Protein AF-A0A1B6M9R6-F1 (afdb_monomer_lite)

Secondary structure (DSSP, 8-state):
-HHHHHHHHTT-SSHHHHHGGGHHHHHHHHHHHHS-STT--GGGGT-S-HHHHHHHHHHHHHHHHHHTT-HHHHHHHHHHHTS-HHHHHHHTHHHHHHHHGGGGGSTTTHHHHHHHHHHHHHHH-HHHHHHHHHHTHHHHHHHHHHTB--HHHHHHHHTS-PPPPPPPPTT-B-HHHHHHHHHHHHHTSTTTTS-HHHHHHHH-HHHHHHHHHHHHHHHHHS----

Structure (mmCIF, N/CA/C/O backbone):
data_AF-A0A1B6M9R6-F1
#
_entry.id   AF-A0A1B6M9R6-F1
#
loop_
_atom_site.group_PDB
_atom_site.id
_atom_site.type_symbol
_atom_site.label_atom_id
_atom_site.label_alt_id
_atom_site.label_comp_id
_atom_site.label_asym_id
_atom_site.label_entity_id
_atom_site.label_seq_id
_atom_site.pdbx_PDB_ins_code
_atom_site.Cartn_x
_atom_site.Cartn_y
_atom_site.Cartn_z
_atom_site.occupancy
_atom_site.B_iso_or_equiv
_atom_site.auth_seq_id
_atom_site.auth_comp_id
_atom_site.auth_asym_id
_atom_site.auth_atom_id
_atom_site.pdbx_PDB_model_num
ATOM 1 N N . LYS A 1 1 ? -22.177 -5.870 17.728 1.00 75.69 1 LYS A N 1
ATOM 2 C CA . LYS A 1 1 ? -23.301 -6.806 17.996 1.00 75.69 1 LYS A CA 1
ATOM 3 C C . LYS A 1 1 ? -23.893 -7.337 16.695 1.00 75.69 1 LYS A C 1
ATOM 5 O O . LYS A 1 1 ? -23.698 -8.512 16.457 1.00 75.69 1 LYS A O 1
ATOM 10 N N . VAL A 1 2 ? -24.487 -6.505 15.826 1.00 86.88 2 VAL A N 1
ATOM 11 C CA . VAL A 1 2 ? -25.044 -6.964 14.530 1.00 86.88 2 VAL A CA 1
ATOM 12 C C . VAL A 1 2 ? -23.993 -7.641 13.644 1.00 86.88 2 VAL A C 1
ATOM 14 O O . VAL A 1 2 ? -24.180 -8.792 13.281 1.00 86.88 2 VAL A O 1
ATOM 17 N N . LEU A 1 3 ? -22.852 -6.988 13.384 1.00 85.00 3 LEU A N 1
ATOM 18 C CA . LEU A 1 3 ? -21.779 -7.572 12.562 1.00 85.00 3 LEU A CA 1
ATOM 19 C C . LEU A 1 3 ? -21.277 -8.918 13.102 1.00 85.00 3 LEU A C 1
ATOM 21 O O . LEU A 1 3 ? -21.023 -9.838 12.342 1.00 85.00 3 LEU A O 1
ATOM 25 N N . THR A 1 4 ? -21.179 -9.051 14.425 1.00 85.88 4 THR A N 1
ATOM 26 C CA . THR A 1 4 ? -20.796 -10.307 15.082 1.00 85.88 4 THR A CA 1
ATOM 27 C C . THR A 1 4 ? -21.846 -11.397 14.884 1.00 85.88 4 THR A C 1
ATOM 29 O O . THR A 1 4 ? -21.492 -12.556 14.722 1.00 85.88 4 THR A O 1
ATOM 32 N N . THR A 1 5 ? -23.133 -11.046 14.918 1.00 87.56 5 THR A N 1
ATOM 33 C CA . THR A 1 5 ? -24.225 -11.990 14.659 1.00 87.56 5 THR A CA 1
ATOM 34 C C . THR A 1 5 ? -24.212 -12.460 13.209 1.00 87.56 5 THR A C 1
ATOM 36 O O . THR A 1 5 ? -24.329 -13.657 12.986 1.00 87.56 5 THR A O 1
ATOM 39 N N . VAL A 1 6 ? -24.010 -11.543 12.257 1.00 87.81 6 VAL A N 1
ATOM 40 C CA . VAL A 1 6 ? -23.897 -11.875 10.827 1.00 87.81 6 VAL A CA 1
ATOM 41 C C . VAL A 1 6 ? -22.668 -12.752 10.575 1.00 87.81 6 VAL A C 1
ATOM 43 O O . VAL A 1 6 ? -22.792 -13.818 9.997 1.00 87.81 6 VAL A O 1
ATOM 46 N N . ALA A 1 7 ? -21.493 -12.389 11.099 1.00 87.12 7 ALA A N 1
ATOM 47 C CA . ALA A 1 7 ? -20.297 -13.224 10.960 1.00 87.12 7 ALA A CA 1
ATOM 48 C C . ALA A 1 7 ? -20.534 -14.658 11.474 1.00 87.12 7 ALA A C 1
ATOM 50 O O . ALA A 1 7 ? -20.171 -15.625 10.812 1.00 87.12 7 ALA A O 1
ATOM 51 N N . LYS A 1 8 ? -21.220 -14.801 12.616 1.00 88.44 8 LYS A N 1
ATOM 52 C CA . LYS A 1 8 ? -21.571 -16.111 13.176 1.00 88.44 8 LYS A CA 1
ATOM 53 C C . LYS A 1 8 ? -22.594 -16.885 12.343 1.00 88.44 8 LYS A C 1
ATOM 55 O O . LYS A 1 8 ? -22.505 -18.108 12.331 1.00 88.44 8 LYS A O 1
ATOM 60 N N . SER A 1 9 ? -23.554 -16.225 11.685 1.00 89.94 9 SER A N 1
ATOM 61 C CA . SER A 1 9 ? -24.495 -16.919 10.789 1.00 89.94 9 SER A CA 1
ATOM 62 C C . SER A 1 9 ? -23.800 -17.466 9.546 1.00 89.94 9 SER A C 1
ATOM 64 O O . SER A 1 9 ? -24.180 -18.530 9.077 1.00 89.94 9 SER A O 1
ATOM 66 N N . GLU A 1 10 ? -22.731 -16.805 9.097 1.00 84.50 10 GLU A N 1
ATOM 67 C CA . GLU A 1 10 ? -21.854 -17.255 8.006 1.00 84.50 10 GLU A CA 1
ATOM 68 C C . GLU A 1 10 ? -20.776 -18.264 8.466 1.00 84.50 10 GLU A C 1
ATOM 70 O O . GLU A 1 10 ? -19.816 -18.538 7.749 1.00 84.50 10 GLU A O 1
ATOM 75 N N . GLY A 1 11 ? -20.863 -18.785 9.697 1.00 86.69 11 GLY A N 1
ATOM 76 C CA . GLY A 1 11 ? -19.889 -19.743 10.237 1.00 86.69 11 GLY A CA 1
ATOM 77 C C . GLY A 1 11 ? -18.506 -19.152 10.546 1.00 86.69 11 GLY A C 1
ATOM 78 O O . GLY A 1 11 ? -17.548 -19.893 10.769 1.00 86.69 11 GLY A O 1
ATOM 79 N N . VAL A 1 12 ? -18.372 -17.823 10.581 1.00 85.38 12 VAL A N 1
ATOM 80 C CA . VAL A 1 12 ? -17.119 -17.132 10.897 1.00 85.38 12 VAL A CA 1
ATOM 81 C C . VAL A 1 12 ? -17.071 -16.774 12.384 1.00 85.38 12 VAL A C 1
ATOM 83 O O . VAL A 1 12 ? -17.805 -15.912 12.870 1.00 85.38 12 VAL A O 1
ATOM 86 N N . GLU A 1 13 ? -16.166 -17.417 13.126 1.00 83.50 13 GLU A N 1
ATOM 87 C CA . GLU A 1 13 ? -16.023 -17.192 14.572 1.00 83.50 13 GLU A CA 1
ATOM 88 C C . GLU A 1 13 ? -15.437 -15.814 14.903 1.00 83.50 13 GLU A C 1
ATOM 90 O O . GLU A 1 13 ? -15.916 -15.120 15.808 1.00 83.50 13 GLU A O 1
ATOM 95 N N . GLN A 1 14 ? -14.397 -15.408 14.169 1.00 84.19 14 GLN A N 1
ATOM 96 C CA . GLN A 1 14 ? -13.704 -14.144 14.385 1.00 84.19 14 GLN A CA 1
ATOM 97 C C . GLN A 1 14 ? -14.239 -13.073 13.439 1.00 84.19 14 GLN A C 1
ATOM 99 O O . GLN A 1 14 ? -14.052 -13.151 12.229 1.00 84.19 14 GLN A O 1
ATOM 104 N N . LEU A 1 15 ? -14.838 -12.013 13.992 1.00 86.88 15 LEU A N 1
ATOM 105 C CA . LEU A 1 15 ? -15.400 -10.913 13.198 1.00 86.88 15 LEU A CA 1
ATOM 106 C C . LEU A 1 15 ? -14.395 -10.322 12.193 1.00 86.88 15 LEU A C 1
ATOM 108 O O . LEU A 1 15 ? -14.784 -9.905 11.106 1.00 86.88 15 LEU A O 1
ATOM 112 N N . ILE A 1 16 ? -13.106 -10.295 12.534 1.00 85.38 16 ILE A N 1
ATOM 113 C CA . ILE A 1 16 ? -12.088 -9.769 11.629 1.00 85.38 16 ILE A CA 1
ATOM 114 C C . ILE A 1 16 ? -11.946 -10.601 10.352 1.00 85.38 16 ILE A C 1
ATOM 116 O O . ILE A 1 16 ? -11.798 -10.012 9.291 1.00 85.38 16 ILE A O 1
ATOM 120 N N . GLU A 1 17 ? -12.069 -11.930 10.412 1.00 85.69 17 GLU A N 1
ATOM 121 C CA . GLU A 1 17 ? -12.014 -12.783 9.215 1.00 85.69 17 GLU A CA 1
ATOM 122 C C . GLU A 1 17 ? -13.169 -12.481 8.257 1.00 85.69 17 GLU A C 1
ATOM 124 O O . GLU A 1 17 ? -12.994 -12.532 7.043 1.00 85.69 17 GLU A O 1
ATOM 129 N N . PHE A 1 18 ? -14.330 -12.116 8.805 1.00 85.81 18 PHE A N 1
ATOM 130 C CA . PHE A 1 18 ? -15.500 -11.722 8.026 1.00 85.81 18 PHE A CA 1
ATOM 131 C C . PHE A 1 18 ? -15.304 -10.354 7.353 1.00 85.81 18 PHE A C 1
ATOM 133 O O . PHE A 1 18 ? -15.681 -10.158 6.202 1.00 85.81 18 PHE A O 1
ATOM 140 N N . VAL A 1 19 ? -14.687 -9.397 8.054 1.00 88.00 19 VAL A N 1
ATOM 141 C CA . VAL A 1 19 ? -14.522 -8.018 7.558 1.00 88.00 19 VAL A CA 1
ATOM 142 C C . VAL A 1 19 ? -13.281 -7.845 6.678 1.00 88.00 19 VAL A C 1
ATOM 144 O O . VAL A 1 19 ? -13.264 -6.978 5.806 1.00 88.00 19 VAL A O 1
ATOM 147 N N . GLN A 1 20 ? -12.239 -8.651 6.881 1.00 87.62 20 GLN A N 1
ATOM 148 C CA . GLN A 1 20 ? -10.930 -8.486 6.250 1.00 87.62 20 GLN A CA 1
ATOM 149 C C . GLN A 1 20 ? -10.974 -8.356 4.715 1.00 87.62 20 GLN A C 1
ATOM 151 O O . GLN A 1 20 ? -10.295 -7.458 4.209 1.00 87.62 20 GLN A O 1
ATOM 156 N N . PRO A 1 21 ? -11.768 -9.144 3.959 1.00 84.06 21 PRO A N 1
ATOM 157 C CA . PRO A 1 21 ? -11.859 -8.984 2.505 1.00 84.06 21 PRO A CA 1
ATOM 158 C C . PRO A 1 21 ? -12.420 -7.620 2.076 1.00 84.06 21 PRO A C 1
ATOM 160 O O . PRO A 1 21 ? -11.990 -7.056 1.074 1.00 84.06 21 PRO A O 1
ATOM 163 N N . ALA A 1 22 ? -13.349 -7.066 2.860 1.00 87.44 22 ALA A N 1
ATOM 164 C CA . ALA A 1 22 ? -14.010 -5.788 2.600 1.00 87.44 22 ALA A CA 1
ATOM 165 C C . ALA A 1 22 ? -13.303 -4.588 3.256 1.00 87.44 22 ALA A C 1
ATOM 167 O O . ALA A 1 22 ? -13.679 -3.439 3.015 1.00 87.44 22 ALA A O 1
ATOM 168 N N . LEU A 1 23 ? -12.277 -4.819 4.082 1.00 91.31 23 LEU A N 1
ATOM 169 C CA . LEU A 1 23 ? -11.608 -3.769 4.849 1.00 91.31 23 LEU A CA 1
ATOM 170 C C . LEU A 1 23 ? -11.061 -2.615 3.982 1.00 91.31 23 LEU A C 1
ATOM 172 O O . LEU A 1 23 ? -11.286 -1.467 4.370 1.00 91.31 23 LEU A O 1
ATOM 176 N N . PRO A 1 24 ? -10.420 -2.846 2.813 1.00 90.31 24 PRO A N 1
ATOM 177 C CA . PRO A 1 24 ? -9.979 -1.750 1.946 1.00 90.31 24 PRO A CA 1
ATOM 178 C C . PRO A 1 24 ? -11.126 -0.820 1.529 1.00 90.31 24 PRO A C 1
ATOM 180 O O . PRO A 1 24 ? -10.995 0.401 1.599 1.00 90.31 24 PRO A O 1
ATOM 183 N N . MET A 1 25 ? -12.275 -1.395 1.160 1.00 90.75 25 MET A N 1
ATOM 184 C CA . MET A 1 25 ? -13.478 -0.650 0.781 1.00 90.75 25 MET A CA 1
ATOM 185 C C . MET A 1 25 ? -14.045 0.132 1.966 1.00 90.75 25 MET A C 1
ATOM 187 O O . MET A 1 25 ? -14.382 1.308 1.838 1.00 90.75 25 MET A O 1
ATOM 191 N N . ILE A 1 26 ? -14.128 -0.505 3.134 1.00 92.75 26 ILE A N 1
ATOM 192 C CA . ILE A 1 26 ? -14.643 0.124 4.353 1.00 92.75 26 ILE A CA 1
ATOM 193 C C . ILE A 1 26 ? -13.777 1.324 4.746 1.00 92.75 26 ILE A C 1
ATOM 195 O O . ILE A 1 26 ? -14.320 2.384 5.051 1.00 92.75 26 ILE A O 1
ATOM 199 N N . LEU A 1 27 ? -12.449 1.185 4.704 1.00 94.25 27 LEU A N 1
ATOM 200 C CA . LEU A 1 27 ? -11.520 2.276 5.004 1.00 94.25 27 LEU A CA 1
ATOM 201 C C . LEU A 1 27 ? -11.645 3.414 3.990 1.00 94.25 27 LEU A C 1
ATOM 203 O O . LEU A 1 27 ? -11.712 4.578 4.382 1.00 94.25 27 LEU A O 1
ATOM 207 N N . TRP A 1 28 ? -11.736 3.083 2.701 1.00 93.25 28 TRP A N 1
ATOM 208 C CA . TRP A 1 28 ? -11.927 4.074 1.645 1.00 93.25 28 TRP A CA 1
ATOM 209 C C . TRP A 1 28 ? -13.200 4.902 1.859 1.00 93.25 28 TRP A C 1
ATOM 211 O O . TRP A 1 28 ? -13.154 6.135 1.849 1.00 93.25 28 TRP A O 1
ATOM 221 N N . ASN A 1 29 ? -14.321 4.224 2.111 1.00 92.56 29 ASN A N 1
ATOM 222 C CA . ASN A 1 29 ? -15.627 4.851 2.310 1.00 92.56 29 ASN A CA 1
ATOM 223 C C . ASN A 1 29 ? -15.716 5.599 3.647 1.00 92.56 29 ASN A C 1
ATOM 225 O O . ASN A 1 29 ? -16.395 6.621 3.744 1.00 92.56 29 ASN A O 1
ATOM 229 N N . TRP A 1 30 ? -15.036 5.113 4.689 1.00 94.06 30 TRP A N 1
ATOM 230 C CA . TRP A 1 30 ? -14.939 5.824 5.962 1.00 94.06 30 TRP A CA 1
ATOM 231 C C . TRP A 1 30 ? -14.187 7.142 5.804 1.00 94.06 30 TRP A C 1
ATOM 233 O O . TRP A 1 30 ? -14.662 8.179 6.276 1.00 94.06 30 TRP A O 1
ATOM 243 N N . HIS A 1 31 ? -13.039 7.113 5.119 1.00 93.69 31 HIS A N 1
ATOM 244 C CA . HIS A 1 31 ? -12.264 8.319 4.836 1.00 93.69 31 HIS A CA 1
ATOM 245 C C . HIS A 1 31 ? -13.084 9.319 4.020 1.00 93.69 31 HIS A C 1
ATOM 247 O O . HIS A 1 31 ? -13.133 10.487 4.378 1.00 93.69 31 HIS A O 1
ATOM 253 N N . GLU A 1 32 ? -13.830 8.856 3.015 1.00 91.06 32 GLU A N 1
ATOM 254 C CA . GLU A 1 32 ? -14.702 9.721 2.210 1.00 91.06 32 GLU A CA 1
ATOM 255 C C . GLU A 1 32 ? -15.756 10.466 3.035 1.00 91.06 32 GLU A C 1
ATOM 257 O O . GLU A 1 32 ? -16.089 11.611 2.740 1.00 91.06 32 GLU A O 1
ATOM 262 N N . LYS A 1 33 ? -16.277 9.821 4.082 1.00 91.81 33 LYS A N 1
ATOM 263 C CA . LYS A 1 33 ? -17.332 10.390 4.928 1.00 91.81 33 LYS A CA 1
ATOM 264 C C . LYS A 1 33 ? -16.810 11.255 6.067 1.00 91.81 33 LYS A C 1
ATOM 266 O O . LYS A 1 33 ? -17.523 12.147 6.515 1.00 91.81 33 LYS A O 1
ATOM 271 N N . THR A 1 34 ? -15.623 10.958 6.586 1.00 91.62 34 THR A N 1
ATOM 272 C CA . THR A 1 34 ? -15.117 11.558 7.835 1.00 91.62 34 THR A CA 1
ATOM 273 C C . THR A 1 34 ? -13.841 12.375 7.657 1.00 91.62 34 THR A C 1
ATOM 275 O O . THR A 1 34 ? -13.421 13.050 8.594 1.00 91.62 34 THR A O 1
ATOM 278 N N . SER A 1 35 ? -13.223 12.319 6.475 1.00 87.31 35 SER A N 1
ATOM 279 C CA . SER A 1 35 ? -11.957 12.974 6.125 1.00 87.31 35 SER A CA 1
ATOM 280 C C . SER A 1 35 ? -10.779 12.630 7.043 1.00 87.31 35 SER A C 1
ATOM 282 O O . SER A 1 35 ? -9.792 13.358 7.063 1.00 87.31 35 SER A O 1
ATOM 284 N N . SER A 1 36 ? -10.863 11.547 7.822 1.00 89.44 36 SER A N 1
ATOM 285 C CA . SER A 1 36 ? -9.766 11.089 8.673 1.00 89.44 36 SER A CA 1
ATOM 286 C C . SER A 1 36 ? -9.874 9.596 8.948 1.00 89.44 36 SER A C 1
ATOM 288 O O . SER A 1 36 ? -10.892 9.106 9.438 1.00 89.44 36 SER A O 1
ATOM 290 N N . LEU A 1 37 ? -8.795 8.861 8.675 1.00 91.88 37 LEU A N 1
ATOM 291 C CA . LEU A 1 37 ? -8.700 7.464 9.098 1.00 91.88 37 LEU A CA 1
ATOM 292 C C . LEU A 1 37 ? -8.277 7.315 10.555 1.00 91.88 37 LEU A C 1
ATOM 294 O O . LEU A 1 37 ? -8.564 6.272 11.118 1.00 91.88 37 LEU A O 1
ATOM 298 N N . ALA A 1 38 ? -7.664 8.322 11.186 1.00 90.56 38 ALA A N 1
ATOM 299 C CA . ALA A 1 38 ? -7.193 8.215 12.569 1.00 90.56 38 ALA A CA 1
ATOM 300 C C . ALA A 1 38 ? -8.337 7.982 13.577 1.00 90.56 38 ALA A C 1
ATOM 302 O O . ALA A 1 38 ? -8.135 7.343 14.610 1.00 90.56 38 ALA A O 1
ATOM 303 N N . SER A 1 39 ? -9.549 8.445 13.252 1.00 89.44 39 SER A N 1
ATOM 304 C CA . SER A 1 39 ? -10.774 8.261 14.041 1.00 89.44 39 SER A CA 1
ATOM 305 C C . SER A 1 39 ? -11.535 6.964 13.727 1.00 89.44 39 SER A C 1
ATOM 307 O O . SER A 1 39 ? -12.657 6.783 14.207 1.00 89.44 39 SER A O 1
ATOM 309 N N . PHE A 1 40 ? -10.966 6.067 12.912 1.00 94.44 40 PHE A N 1
ATOM 310 C CA . PHE A 1 40 ? -11.632 4.835 12.499 1.00 94.44 40 PHE A CA 1
ATOM 311 C C . PHE A 1 40 ? -12.042 3.983 13.717 1.00 94.44 40 PHE A C 1
ATOM 313 O O . PHE A 1 40 ? -11.228 3.779 14.621 1.00 94.44 40 PHE A O 1
ATOM 320 N N . PRO A 1 41 ? -13.278 3.447 13.770 1.00 93.06 41 PRO A N 1
ATOM 321 C CA . PRO A 1 41 ? -13.807 2.762 14.946 1.00 93.06 41 PRO A CA 1
ATOM 322 C C . PRO A 1 41 ? -13.305 1.310 15.031 1.00 93.06 41 PRO A C 1
ATOM 324 O O . PRO A 1 41 ? -14.083 0.356 14.989 1.00 93.06 41 PRO A O 1
ATOM 327 N N . TRP A 1 42 ? -11.993 1.133 15.183 1.00 93.06 42 TRP A N 1
ATOM 328 C CA . TRP A 1 42 ? -11.301 -0.161 15.256 1.00 93.06 42 TRP A CA 1
ATOM 329 C C . TRP A 1 42 ? -11.866 -1.108 16.325 1.00 93.06 42 TRP A C 1
ATOM 331 O O . TRP A 1 42 ? -11.866 -2.325 16.132 1.00 93.06 42 TRP A O 1
ATOM 341 N N . GLY A 1 43 ? -12.418 -0.573 17.420 1.00 90.50 43 GLY A N 1
ATOM 342 C CA . GLY A 1 43 ? -13.053 -1.368 18.475 1.00 90.50 43 GLY A CA 1
ATOM 343 C C . GLY A 1 43 ? -14.279 -2.150 17.985 1.00 90.50 43 GLY A C 1
ATOM 344 O O . GLY A 1 43 ? -14.574 -3.224 18.506 1.00 90.50 43 GLY A O 1
ATOM 345 N N . LEU A 1 44 ? -14.957 -1.681 16.927 1.00 88.25 44 LEU A N 1
ATOM 346 C CA . LEU A 1 44 ? -16.064 -2.417 16.300 1.00 88.25 44 LEU A CA 1
ATOM 347 C C . LEU A 1 44 ? -15.599 -3.699 15.604 1.00 88.25 44 LEU A C 1
ATOM 349 O O . LEU A 1 44 ? -16.408 -4.608 15.433 1.00 88.25 44 LEU A O 1
ATOM 353 N N . LEU A 1 45 ? -14.318 -3.778 15.235 1.00 89.06 45 LEU A N 1
ATOM 354 C CA . LEU A 1 45 ? -13.696 -4.950 14.620 1.00 89.06 45 LEU A CA 1
ATOM 355 C C . LEU A 1 45 ? -13.063 -5.898 15.652 1.00 89.06 45 LEU A C 1
ATOM 357 O O . LEU A 1 45 ? -12.476 -6.906 15.273 1.00 89.06 45 LEU A O 1
ATOM 361 N N . GLY A 1 46 ? -13.196 -5.595 16.949 1.00 87.31 46 GLY A N 1
ATOM 362 C CA . GLY A 1 46 ? -12.684 -6.430 18.037 1.00 87.31 46 GLY A CA 1
ATOM 363 C C . GLY A 1 46 ? -11.231 -6.160 18.433 1.00 87.31 46 GLY A C 1
ATOM 364 O O . GLY A 1 46 ? -10.664 -6.949 19.183 1.00 87.31 46 GLY A O 1
ATOM 365 N N . TYR A 1 47 ? -10.626 -5.063 17.967 1.00 91.50 47 TYR A N 1
ATOM 366 C CA . TYR A 1 47 ? -9.297 -4.648 18.425 1.00 91.50 47 TYR A CA 1
ATOM 367 C C . TYR A 1 47 ? -9.358 -4.049 19.832 1.00 91.50 47 TYR A C 1
ATOM 369 O O . TYR A 1 47 ? -10.318 -3.357 20.168 1.00 91.50 47 TYR A O 1
ATOM 377 N N . GLY A 1 48 ? -8.331 -4.312 20.648 1.00 92.75 48 GLY A N 1
ATOM 378 C CA . GLY A 1 48 ? -8.226 -3.787 22.015 1.00 92.75 48 GLY A CA 1
ATOM 379 C C . GLY A 1 48 ? -7.635 -2.376 22.093 1.00 92.75 48 GLY A C 1
ATOM 380 O O . GLY A 1 48 ? -7.864 -1.674 23.074 1.00 92.75 48 GLY A O 1
ATOM 381 N N . SER A 1 49 ? -6.903 -1.952 21.061 1.00 95.19 49 SER A N 1
ATOM 382 C CA . SER A 1 49 ? -6.398 -0.586 20.906 1.00 95.19 4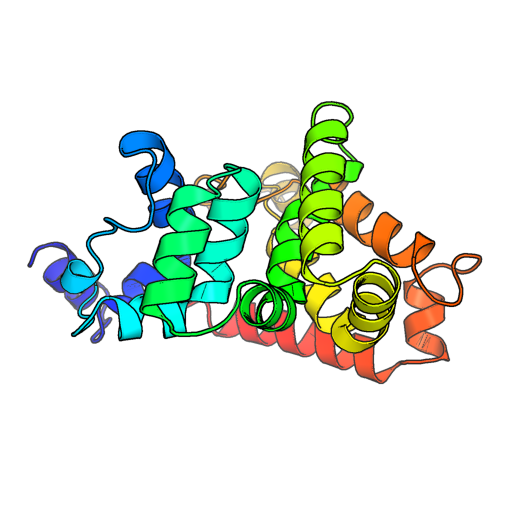9 SER A CA 1
ATOM 383 C C . SER A 1 49 ? -6.275 -0.187 19.434 1.00 95.19 49 SER A C 1
ATOM 385 O O . SER A 1 49 ? -6.202 -1.039 18.542 1.00 95.19 49 SER A O 1
ATOM 387 N N . ASP A 1 50 ? -6.192 1.118 19.188 1.00 94.88 50 ASP A N 1
ATOM 388 C CA . ASP A 1 50 ? -5.823 1.705 17.898 1.00 94.88 50 ASP A CA 1
ATOM 389 C C . ASP A 1 50 ? -4.450 1.217 17.424 1.00 94.88 50 ASP A C 1
ATOM 391 O O . ASP A 1 50 ? -4.304 0.830 16.265 1.00 94.88 50 ASP A O 1
ATOM 395 N N . VAL A 1 51 ? -3.465 1.151 18.325 1.00 96.69 51 VAL A N 1
ATOM 396 C CA . VAL A 1 51 ? -2.116 0.637 18.038 1.00 96.69 51 VAL A CA 1
ATOM 397 C C . VAL A 1 51 ? -2.182 -0.769 17.448 1.00 96.69 51 VAL A C 1
ATOM 399 O O . VAL A 1 51 ? -1.524 -1.038 16.441 1.00 96.69 51 VAL A O 1
ATOM 402 N N . GLN A 1 52 ? -2.986 -1.662 18.040 1.00 95.81 52 GLN A N 1
ATOM 403 C CA . GLN A 1 52 ? -3.141 -3.031 17.540 1.00 95.81 52 GLN A CA 1
ATOM 404 C C . GLN A 1 52 ? -3.752 -3.054 16.136 1.00 95.81 52 GLN A C 1
ATOM 406 O O . GLN A 1 52 ? -3.273 -3.795 15.279 1.00 95.81 52 GLN A O 1
ATOM 411 N N . PHE A 1 53 ? -4.784 -2.243 15.892 1.00 96.00 53 PHE A N 1
ATOM 412 C CA . PHE A 1 53 ? -5.440 -2.180 14.589 1.00 96.00 53 PHE A CA 1
ATOM 413 C C . PHE A 1 53 ? -4.511 -1.631 13.509 1.00 96.00 53 PHE A C 1
ATOM 415 O O . PHE A 1 53 ? -4.292 -2.296 12.495 1.00 96.00 53 PHE A O 1
ATOM 422 N N . TYR A 1 54 ? -3.941 -0.443 13.725 1.00 96.56 54 TYR A N 1
ATOM 423 C CA . TYR A 1 54 ? -3.113 0.191 12.708 1.00 96.56 54 TYR A CA 1
ATOM 424 C C . TYR A 1 54 ? -1.879 -0.649 12.421 1.00 96.56 54 TYR A C 1
ATOM 426 O O . TYR A 1 54 ? -1.632 -0.925 11.254 1.00 96.56 54 TYR A O 1
ATOM 434 N N . SER A 1 55 ? -1.186 -1.162 13.444 1.00 95.62 55 SER A N 1
ATOM 435 C CA . SER A 1 55 ? -0.007 -2.019 13.245 1.00 95.62 55 SER A CA 1
ATOM 436 C C . SER A 1 55 ? -0.316 -3.278 12.428 1.00 95.62 55 SER A C 1
ATOM 438 O O . SER A 1 55 ? 0.514 -3.704 11.628 1.00 95.62 55 SER A O 1
ATOM 440 N N . ALA A 1 56 ? -1.506 -3.867 12.599 1.00 94.56 56 ALA A N 1
ATOM 441 C CA . ALA A 1 56 ? -1.923 -5.054 11.854 1.00 94.56 56 ALA A CA 1
ATOM 442 C C . ALA A 1 56 ? -2.322 -4.751 10.398 1.00 94.56 56 ALA A C 1
ATOM 444 O O . ALA A 1 56 ? -2.168 -5.616 9.536 1.00 94.56 56 ALA A O 1
ATOM 445 N N . HIS A 1 57 ? -2.817 -3.540 10.115 1.00 95.69 57 HIS A N 1
ATOM 446 C CA . HIS A 1 57 ? -3.477 -3.205 8.844 1.00 95.69 57 HIS A CA 1
ATOM 447 C C . HIS A 1 57 ? -2.827 -2.066 8.053 1.00 95.69 57 HIS A C 1
ATOM 449 O O . HIS A 1 57 ? -3.428 -1.568 7.100 1.00 95.69 57 HIS A O 1
ATOM 455 N N . LEU A 1 58 ? -1.587 -1.679 8.375 1.00 96.38 58 LEU A N 1
ATOM 456 C CA . LEU A 1 58 ? -0.832 -0.649 7.637 1.00 96.38 58 LEU A CA 1
ATOM 457 C C . LEU A 1 58 ? -0.838 -0.875 6.116 1.00 96.38 58 LEU A C 1
ATOM 459 O O . LEU A 1 58 ? -0.980 0.079 5.355 1.00 96.38 58 LEU A O 1
ATOM 463 N N . GLN A 1 59 ? -0.748 -2.137 5.686 1.00 95.44 59 GLN A N 1
ATOM 464 C CA . GLN A 1 59 ? -0.742 -2.554 4.278 1.00 95.44 59 GLN A CA 1
ATOM 465 C C . GLN A 1 59 ? -1.994 -2.123 3.501 1.00 95.44 59 GLN A C 1
ATOM 467 O O . GLN A 1 59 ? -1.934 -1.963 2.288 1.00 95.44 59 GLN A O 1
ATOM 472 N N . VAL A 1 60 ? -3.120 -1.917 4.186 1.00 94.62 60 VAL A N 1
ATOM 473 C CA . VAL A 1 60 ? -4.378 -1.460 3.577 1.00 94.62 60 VAL A CA 1
ATOM 474 C C . VAL A 1 60 ? -4.656 0.005 3.918 1.00 94.62 60 VAL A C 1
ATOM 476 O O . VAL A 1 60 ? -5.173 0.747 3.088 1.00 94.62 60 VAL A O 1
ATOM 479 N N . VAL A 1 61 ? -4.271 0.450 5.116 1.00 96.56 61 VAL A N 1
ATOM 480 C CA . VAL A 1 61 ? -4.477 1.827 5.587 1.00 96.56 61 VAL A CA 1
ATOM 481 C C . VAL A 1 61 ? -3.625 2.832 4.805 1.00 96.56 61 VAL A C 1
ATOM 483 O O . VAL A 1 61 ? -4.145 3.854 4.357 1.00 96.56 61 VAL A O 1
ATOM 486 N N . LEU A 1 62 ? -2.329 2.559 4.613 1.00 96.44 62 LEU A N 1
ATOM 487 C CA . LEU A 1 62 ? -1.412 3.508 3.970 1.00 96.44 62 LEU A CA 1
ATOM 488 C C . LEU A 1 62 ? -1.772 3.806 2.505 1.00 96.44 62 LEU A C 1
ATOM 490 O O . LEU A 1 62 ? -1.783 4.989 2.159 1.00 96.44 62 LEU A O 1
ATOM 494 N N . PRO A 1 63 ? -2.125 2.820 1.652 1.00 95.69 63 PRO A N 1
ATOM 495 C CA . PRO A 1 63 ? -2.614 3.102 0.303 1.00 95.69 63 PRO A CA 1
ATOM 496 C C . PRO A 1 63 ? -3.775 4.100 0.260 1.00 95.69 63 PRO A C 1
ATOM 498 O O . PRO A 1 63 ? -3.755 5.009 -0.571 1.00 95.69 63 PRO A O 1
ATOM 501 N N . VAL A 1 64 ? -4.746 3.982 1.176 1.00 95.25 64 VAL A N 1
ATOM 502 C CA . VAL A 1 64 ? -5.891 4.905 1.256 1.00 95.25 64 VAL A CA 1
ATOM 503 C C . VAL A 1 64 ? -5.427 6.314 1.628 1.00 95.25 64 VAL A C 1
ATOM 505 O O . VAL A 1 64 ? -5.786 7.270 0.944 1.00 95.25 64 VAL A O 1
ATOM 508 N N . LEU A 1 65 ? -4.596 6.449 2.667 1.00 94.81 65 LEU A N 1
ATOM 509 C CA . LEU A 1 65 ? -4.082 7.748 3.123 1.00 94.81 65 LEU A CA 1
ATOM 510 C C . LEU A 1 65 ? -3.311 8.486 2.033 1.00 94.81 65 LEU A C 1
ATOM 512 O O . LEU A 1 65 ? -3.516 9.681 1.823 1.00 94.81 65 LEU A O 1
ATOM 516 N N . VAL A 1 66 ? -2.434 7.768 1.335 1.00 93.38 66 VAL A N 1
ATOM 517 C CA . VAL A 1 66 ? -1.577 8.339 0.296 1.00 93.38 66 VAL A CA 1
ATOM 518 C C . VAL A 1 66 ? -2.405 8.766 -0.916 1.00 93.38 66 VAL A C 1
ATOM 520 O O . VAL A 1 66 ? -2.238 9.886 -1.397 1.00 93.38 66 VAL A O 1
ATOM 523 N N . HIS A 1 67 ? -3.370 7.948 -1.348 1.00 91.81 67 HIS A N 1
ATOM 524 C CA . HIS A 1 67 ? -4.291 8.321 -2.429 1.00 91.81 67 HIS A CA 1
ATOM 525 C C . HIS A 1 67 ? -5.155 9.531 -2.083 1.00 91.81 67 HIS A C 1
ATOM 527 O O . HIS A 1 67 ? -5.423 10.377 -2.935 1.00 91.81 67 HIS A O 1
ATOM 533 N N . ARG A 1 68 ? -5.574 9.632 -0.822 1.00 91.25 68 ARG A N 1
ATOM 534 C CA . ARG A 1 68 ? -6.373 10.751 -0.318 1.00 91.25 68 ARG A CA 1
ATOM 535 C C . ARG A 1 68 ? -5.535 11.971 0.070 1.00 91.25 68 ARG A C 1
ATOM 537 O O . ARG A 1 68 ? -6.111 12.997 0.417 1.00 91.25 68 ARG A O 1
ATOM 544 N N . ARG A 1 69 ? -4.201 11.875 -0.009 1.00 91.06 69 ARG A N 1
ATOM 545 C CA . ARG A 1 69 ? -3.238 12.918 0.385 1.00 91.06 69 ARG A CA 1
ATOM 546 C C . ARG A 1 69 ? -3.453 13.411 1.826 1.00 91.06 69 ARG A C 1
ATOM 548 O O . ARG A 1 69 ? -3.211 14.575 2.137 1.00 91.06 69 ARG A O 1
ATOM 555 N N . ASP A 1 70 ? -3.892 12.516 2.710 1.00 92.88 70 ASP A N 1
ATOM 556 C CA . ASP A 1 70 ? -4.184 12.822 4.112 1.00 92.88 70 ASP A CA 1
ATOM 557 C C . ASP A 1 70 ? -2.907 12.738 4.962 1.00 92.88 70 ASP A C 1
ATOM 559 O O . ASP A 1 70 ? -2.636 11.764 5.673 1.00 92.88 70 ASP A O 1
ATOM 563 N N . SER A 1 71 ? -2.078 13.776 4.842 1.00 92.25 71 SER A N 1
ATOM 564 C CA . SER A 1 71 ? -0.811 13.884 5.569 1.00 92.25 71 SER A CA 1
ATOM 565 C C . SER A 1 71 ? -1.011 14.003 7.082 1.00 92.25 71 SER A C 1
ATOM 567 O O . SER A 1 71 ? -0.167 13.537 7.850 1.00 92.25 71 SER A O 1
ATOM 569 N N . THR A 1 72 ? -2.134 14.572 7.527 1.00 94.81 72 THR A N 1
ATOM 570 C CA . THR A 1 72 ? -2.466 14.707 8.949 1.00 94.81 72 THR A CA 1
ATOM 571 C C . THR A 1 72 ? -2.748 13.348 9.579 1.00 94.81 72 THR A C 1
ATOM 573 O O . THR A 1 72 ? -2.109 13.002 10.577 1.00 94.81 72 THR A O 1
ATOM 576 N N . ALA A 1 73 ? -3.632 12.536 8.991 1.00 95.38 73 ALA A N 1
ATOM 577 C CA . ALA A 1 73 ? -3.892 11.196 9.509 1.00 95.38 73 ALA A CA 1
ATOM 578 C C . ALA A 1 73 ? -2.661 10.287 9.376 1.00 95.38 73 ALA A C 1
ATOM 580 O O . ALA A 1 73 ? -2.420 9.466 10.260 1.00 95.38 73 ALA A O 1
ATOM 581 N N . LEU A 1 74 ? -1.834 10.466 8.338 1.00 96.31 74 LEU A N 1
ATOM 582 C CA . LEU A 1 74 ? -0.558 9.755 8.214 1.00 96.31 74 LEU A CA 1
ATOM 583 C C . LEU A 1 74 ? 0.382 10.039 9.395 1.00 96.31 74 LEU A C 1
ATOM 585 O O . LEU A 1 74 ? 0.939 9.103 9.970 1.00 96.31 74 LEU A O 1
ATOM 589 N N . GLN A 1 75 ? 0.533 11.305 9.794 1.00 96.69 75 GLN A N 1
ATOM 590 C CA . GLN A 1 75 ? 1.338 11.678 10.963 1.00 96.69 75 GLN A CA 1
ATOM 591 C C . GLN A 1 75 ? 0.763 11.103 12.263 1.00 96.69 75 GLN A C 1
ATOM 593 O O . GLN A 1 75 ? 1.512 10.580 13.088 1.00 96.69 75 GLN A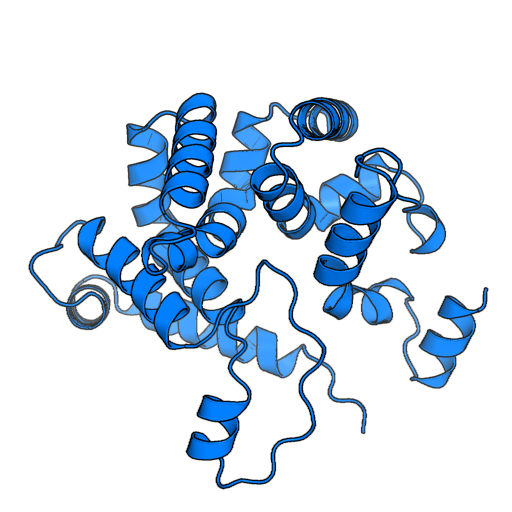 O 1
ATOM 598 N N . GLN A 1 76 ? -0.560 11.158 12.435 1.00 96.69 76 GLN A N 1
ATOM 599 C CA . GLN A 1 76 ? -1.234 10.613 13.616 1.00 96.69 76 GLN A CA 1
ATOM 600 C C . GLN A 1 76 ? -1.051 9.097 13.723 1.00 96.69 76 GLN A C 1
ATOM 602 O O . GLN A 1 76 ? -0.665 8.598 14.775 1.00 96.69 76 GLN A O 1
ATOM 607 N N . ILE A 1 77 ? -1.260 8.361 12.631 1.00 97.00 77 ILE A N 1
ATOM 608 C CA . ILE A 1 77 ? -1.109 6.902 12.605 1.00 97.00 77 ILE A CA 1
ATOM 609 C C . ILE A 1 77 ? 0.354 6.499 12.824 1.00 97.00 77 ILE A C 1
ATOM 611 O O . ILE A 1 77 ? 0.616 5.546 13.557 1.00 97.00 77 ILE A O 1
ATOM 615 N N . ALA A 1 78 ? 1.313 7.253 12.280 1.00 97.38 78 ALA A N 1
ATOM 616 C CA . ALA A 1 78 ? 2.731 7.040 12.563 1.00 97.38 78 ALA A CA 1
ATOM 617 C C . ALA A 1 78 ? 3.073 7.224 14.049 1.00 97.38 78 ALA A C 1
ATOM 619 O O . ALA A 1 78 ? 3.804 6.410 14.617 1.00 97.38 78 ALA A O 1
ATOM 620 N N . ALA A 1 79 ? 2.486 8.233 14.698 1.00 97.38 79 ALA A N 1
ATOM 621 C CA . ALA A 1 79 ? 2.630 8.441 16.135 1.00 97.38 79 ALA A CA 1
ATOM 622 C C . ALA A 1 79 ? 1.983 7.311 16.958 1.00 97.38 79 ALA A C 1
ATOM 624 O O . ALA A 1 79 ? 2.603 6.835 17.905 1.00 97.38 79 ALA A O 1
ATOM 625 N N . ILE A 1 80 ? 0.789 6.841 16.573 1.00 96.00 80 ILE A N 1
ATOM 626 C CA . ILE A 1 80 ? 0.087 5.731 17.242 1.00 96.00 80 ILE A CA 1
ATOM 627 C C . ILE A 1 80 ? 0.909 4.436 17.163 1.00 96.00 80 ILE A C 1
ATOM 629 O O . ILE A 1 80 ? 1.090 3.751 18.166 1.00 96.00 80 ILE A O 1
ATOM 633 N N . VAL A 1 81 ? 1.439 4.101 15.984 1.00 96.38 81 VAL A N 1
ATOM 634 C CA . VAL A 1 81 ? 2.268 2.896 15.785 1.00 96.38 81 VAL A CA 1
ATOM 635 C C . VAL A 1 81 ? 3.670 3.059 16.395 1.00 96.38 81 VAL A C 1
ATOM 637 O O . VAL A 1 81 ? 4.358 2.070 16.646 1.00 96.38 81 VAL A O 1
ATOM 640 N N . GLY A 1 82 ? 4.105 4.294 16.657 1.00 96.94 82 GLY A N 1
ATOM 641 C CA . GLY A 1 82 ? 5.422 4.591 17.219 1.00 96.94 82 GLY A CA 1
ATOM 642 C C . GLY A 1 82 ? 6.567 4.356 16.230 1.00 96.94 82 GLY A C 1
ATOM 643 O O . GLY A 1 82 ? 7.667 3.988 16.638 1.00 96.94 82 GLY A O 1
ATOM 644 N N . GLN A 1 83 ? 6.321 4.535 14.929 1.00 97.19 83 GLN A N 1
ATOM 645 C CA . GLN A 1 83 ? 7.321 4.350 13.873 1.00 97.19 83 GLN A CA 1
ATOM 646 C C . GLN A 1 83 ? 7.393 5.575 12.957 1.00 97.19 83 GLN A C 1
ATOM 648 O O . GLN A 1 83 ? 6.368 6.199 12.683 1.00 97.19 83 GLN A O 1
ATOM 653 N N . PRO A 1 84 ? 8.584 5.927 12.437 1.00 97.50 84 PRO A N 1
ATOM 654 C CA . PRO A 1 84 ? 8.696 7.008 11.468 1.00 97.50 84 PRO A CA 1
ATOM 655 C C . PRO A 1 84 ? 7.984 6.635 10.160 1.00 97.50 84 PRO A C 1
ATOM 657 O O . PRO A 1 84 ? 7.996 5.475 9.748 1.00 97.50 84 PRO A O 1
ATOM 660 N N . ILE A 1 85 ? 7.427 7.634 9.465 1.00 97.56 85 ILE A N 1
ATOM 661 C CA . ILE A 1 85 ? 6.704 7.444 8.192 1.00 97.56 85 ILE A CA 1
ATOM 662 C C . ILE A 1 85 ? 7.561 6.688 7.164 1.00 97.56 85 ILE A C 1
ATOM 664 O O . ILE A 1 85 ? 7.052 5.817 6.464 1.00 97.56 85 ILE A O 1
ATOM 668 N N . SER A 1 86 ? 8.870 6.947 7.121 1.00 97.38 86 SER A N 1
ATOM 669 C CA . SER A 1 86 ? 9.803 6.232 6.244 1.00 97.38 86 SER A CA 1
ATOM 670 C C . SER A 1 86 ? 9.839 4.722 6.512 1.00 97.38 86 SER A C 1
ATOM 672 O O . SER A 1 86 ? 9.822 3.934 5.571 1.00 97.38 86 SER A O 1
ATOM 674 N N . ALA A 1 87 ? 9.807 4.288 7.776 1.00 97.56 87 ALA A N 1
ATOM 675 C CA . ALA A 1 87 ? 9.750 2.865 8.114 1.00 97.56 87 ALA A CA 1
ATOM 676 C C . ALA A 1 87 ? 8.405 2.240 7.712 1.00 97.56 87 ALA A C 1
ATOM 678 O O . ALA A 1 87 ? 8.382 1.128 7.180 1.00 97.56 87 ALA A O 1
ATOM 679 N N . LEU A 1 88 ? 7.301 2.971 7.896 1.00 97.75 88 LEU A N 1
ATOM 680 C CA . LEU A 1 88 ? 5.966 2.536 7.472 1.00 97.75 88 LEU A CA 1
ATOM 681 C C . LEU A 1 88 ? 5.888 2.349 5.951 1.00 97.75 88 LEU A C 1
ATOM 683 O O . LEU A 1 88 ? 5.392 1.328 5.468 1.00 97.75 88 LEU A O 1
ATOM 687 N N . PHE A 1 89 ? 6.422 3.317 5.203 1.00 97.75 89 PHE A N 1
ATOM 688 C CA . PHE A 1 89 ? 6.461 3.298 3.743 1.00 97.75 89 PHE A CA 1
ATOM 689 C C . PHE A 1 89 ? 7.377 2.191 3.226 1.00 97.75 89 PHE A C 1
ATOM 691 O O . PHE A 1 89 ? 7.005 1.478 2.299 1.00 97.75 89 PHE A O 1
ATOM 698 N N . GLU A 1 90 ? 8.546 1.982 3.840 1.00 97.50 90 GLU A N 1
ATOM 699 C CA . GLU A 1 90 ? 9.420 0.868 3.470 1.00 97.50 90 GLU A CA 1
ATOM 700 C C . GLU A 1 90 ? 8.741 -0.480 3.751 1.00 97.50 90 GLU A C 1
ATOM 702 O O . GLU A 1 90 ? 8.821 -1.385 2.912 1.00 97.50 90 GLU A O 1
ATOM 707 N N . ALA A 1 91 ? 8.045 -0.629 4.883 1.00 96.88 91 ALA A N 1
ATOM 708 C CA . ALA A 1 91 ? 7.335 -1.855 5.243 1.00 96.88 91 ALA A CA 1
ATOM 709 C C . ALA A 1 91 ? 6.217 -2.190 4.242 1.00 96.88 91 ALA A C 1
ATOM 711 O O . ALA A 1 91 ? 6.195 -3.313 3.731 1.00 96.88 91 ALA A O 1
ATOM 712 N N . CYS A 1 92 ? 5.379 -1.207 3.894 1.00 97.50 92 CYS A N 1
ATOM 713 C CA . CYS A 1 92 ? 4.218 -1.361 3.002 1.00 97.50 92 CYS A CA 1
ATOM 714 C C . CYS A 1 92 ? 4.501 -0.956 1.548 1.00 97.50 92 CYS A C 1
ATOM 716 O O . CYS A 1 92 ? 3.591 -0.637 0.783 1.00 97.50 92 CYS A O 1
ATOM 718 N N . TYR A 1 93 ? 5.779 -0.927 1.167 1.00 97.94 93 TYR A N 1
ATOM 719 C CA . TYR A 1 93 ? 6.212 -0.509 -0.162 1.00 97.94 93 TYR A CA 1
ATOM 720 C C . TYR A 1 93 ? 5.474 -1.246 -1.302 1.00 97.94 93 TYR A C 1
ATOM 722 O O . TYR A 1 93 ? 5.019 -0.579 -2.231 1.00 97.94 93 TYR A O 1
ATOM 730 N N . PRO A 1 94 ? 5.291 -2.585 -1.263 1.00 97.69 94 PRO A N 1
ATOM 731 C CA . PRO A 1 94 ? 4.554 -3.292 -2.310 1.00 97.69 94 PRO A CA 1
ATOM 732 C C . PRO A 1 94 ? 3.109 -2.827 -2.481 1.00 97.69 94 PRO A C 1
ATOM 734 O O . PRO A 1 94 ? 2.644 -2.700 -3.609 1.00 97.69 94 PRO A O 1
ATOM 737 N N . GLU A 1 95 ? 2.399 -2.590 -1.383 1.00 97.25 95 GLU A N 1
ATOM 738 C CA . GLU A 1 95 ? 0.999 -2.172 -1.384 1.00 97.25 95 GLU A CA 1
ATOM 739 C C . GLU A 1 95 ? 0.847 -0.722 -1.843 1.00 97.25 95 GLU A C 1
ATOM 741 O O . GLU A 1 95 ? -0.034 -0.430 -2.651 1.00 97.25 95 GLU A O 1
ATOM 746 N N . LEU A 1 96 ? 1.753 0.164 -1.412 1.00 97.00 96 LEU A N 1
ATOM 747 C CA . LEU A 1 96 ? 1.816 1.545 -1.890 1.00 97.00 96 LEU A CA 1
ATOM 748 C C . LEU A 1 96 ? 2.006 1.592 -3.410 1.00 97.00 96 LEU A C 1
ATOM 750 O O . LEU A 1 96 ? 1.179 2.174 -4.109 1.00 97.00 96 LEU A O 1
ATOM 754 N N . LEU A 1 97 ? 3.030 0.913 -3.936 1.00 96.81 97 LEU A N 1
ATOM 755 C CA . LEU A 1 97 ? 3.290 0.870 -5.378 1.00 96.81 97 LEU A CA 1
ATOM 756 C C . LEU A 1 97 ? 2.148 0.166 -6.122 1.00 96.81 97 LEU A C 1
ATOM 758 O O . LEU A 1 97 ? 1.642 0.683 -7.114 1.00 96.81 97 LEU A O 1
ATOM 762 N N . GLY A 1 98 ? 1.673 -0.971 -5.614 1.00 96.56 98 GLY A N 1
ATOM 763 C CA . GLY A 1 98 ? 0.568 -1.711 -6.222 1.00 96.56 98 GLY A CA 1
ATOM 764 C C . GLY A 1 98 ? -0.720 -0.899 -6.355 1.00 96.56 98 GLY A C 1
ATOM 765 O O . GLY A 1 98 ? -1.474 -1.105 -7.304 1.00 96.56 98 GLY A O 1
ATOM 766 N N . SER A 1 99 ? -0.950 0.038 -5.433 1.00 95.00 99 SER A N 1
ATOM 767 C CA . SER A 1 99 ? -2.112 0.923 -5.460 1.00 95.00 99 SER A CA 1
ATOM 768 C C . SER A 1 99 ? -1.998 2.087 -6.449 1.00 95.00 99 SER A C 1
ATOM 770 O O . SER A 1 99 ? -3.029 2.598 -6.854 1.00 95.00 99 SER A O 1
ATOM 772 N N . VAL A 1 100 ? -0.788 2.492 -6.858 1.00 95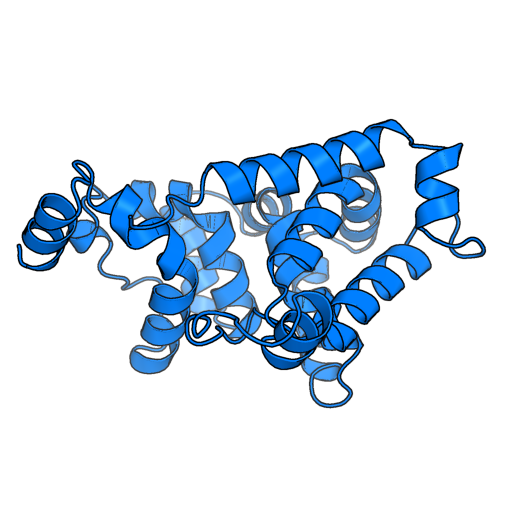.75 100 VAL A N 1
ATOM 773 C CA . VAL A 1 100 ? -0.574 3.696 -7.687 1.00 95.75 100 VAL A CA 1
ATOM 774 C C . VAL A 1 100 ? -0.055 3.401 -9.094 1.00 95.75 100 VAL A C 1
ATOM 776 O O . VAL A 1 100 ? -0.348 4.147 -10.022 1.00 95.75 100 VAL A O 1
ATOM 779 N N . LEU A 1 101 ? 0.706 2.320 -9.293 1.00 96.19 101 LEU A N 1
ATOM 780 C CA . LEU A 1 101 ? 1.318 2.038 -10.593 1.00 96.19 101 LEU A CA 1
ATOM 781 C C . LEU A 1 101 ? 0.307 1.913 -11.747 1.00 96.19 101 LEU A C 1
ATOM 783 O O . LEU A 1 101 ? 0.587 2.456 -12.816 1.00 96.19 101 LEU A O 1
ATOM 787 N N . PRO A 1 102 ? -0.869 1.276 -11.572 1.00 96.44 102 PRO A N 1
ATOM 788 C CA . PRO A 1 102 ? -1.888 1.235 -12.622 1.00 96.44 102 PRO A CA 1
ATOM 789 C C . PRO A 1 102 ? -2.368 2.619 -13.084 1.00 96.44 102 PRO A C 1
ATOM 791 O O . PRO A 1 102 ? -2.721 2.790 -14.251 1.00 96.44 102 PRO A O 1
ATOM 794 N N . CYS A 1 103 ? -2.334 3.618 -12.198 1.00 94.44 103 CYS A N 1
ATOM 795 C CA . CYS A 1 103 ? -2.781 4.981 -12.475 1.00 94.44 103 CYS A CA 1
ATOM 796 C C . CYS A 1 103 ? -1.901 5.703 -13.510 1.00 94.44 103 CYS A C 1
ATOM 798 O O . CYS A 1 103 ? -2.368 6.645 -14.139 1.00 94.44 103 CYS A O 1
ATOM 800 N N . PHE A 1 104 ? -0.656 5.262 -13.739 1.00 94.00 104 PHE A N 1
ATOM 801 C CA . PHE A 1 104 ? 0.197 5.829 -14.795 1.00 94.00 104 PHE A CA 1
ATOM 802 C C . PHE A 1 104 ? -0.312 5.540 -16.212 1.00 94.00 104 PHE A C 1
ATOM 804 O O . PHE A 1 104 ? 0.057 6.251 -17.140 1.00 94.00 104 PHE A O 1
ATOM 811 N N . ALA A 1 105 ? -1.155 4.520 -16.390 1.00 93.81 105 ALA A N 1
ATOM 812 C CA . ALA A 1 105 ? -1.743 4.170 -17.685 1.00 93.81 105 ALA A CA 1
ATOM 813 C C . ALA A 1 105 ? -3.133 4.790 -17.927 1.00 93.81 105 ALA A C 1
ATOM 815 O O . ALA A 1 105 ? -3.803 4.472 -18.919 1.00 93.81 105 ALA A O 1
ATOM 816 N N . ASP A 1 106 ? -3.581 5.651 -17.014 1.00 92.50 106 ASP A N 1
ATOM 817 C CA . ASP A 1 106 ? -4.761 6.495 -17.169 1.00 92.50 106 ASP A CA 1
ATOM 818 C C . ASP A 1 106 ? -4.313 7.959 -17.214 1.00 92.50 106 ASP A C 1
ATOM 820 O O . ASP A 1 106 ? -3.823 8.500 -16.222 1.00 92.50 106 ASP A O 1
ATOM 824 N N . GLU A 1 107 ? -4.503 8.612 -18.361 1.00 88.56 107 GLU A N 1
ATOM 825 C CA . GLU A 1 107 ? -4.132 10.018 -18.576 1.00 88.56 107 GLU A CA 1
ATOM 826 C C . GLU A 1 107 ? -4.753 10.947 -17.520 1.00 88.56 107 GLU A C 1
ATOM 828 O O . GLU A 1 107 ? -4.129 11.920 -17.101 1.00 88.56 107 GLU A O 1
ATOM 833 N N . ASN A 1 108 ? -5.944 10.611 -17.009 1.00 90.56 108 ASN A N 1
ATOM 834 C CA . ASN A 1 108 ? -6.629 11.409 -15.989 1.00 90.56 108 ASN A CA 1
ATOM 835 C C . ASN A 1 108 ? -6.050 11.219 -14.579 1.00 90.56 108 ASN A C 1
ATOM 837 O O . ASN A 1 108 ? -6.334 12.010 -13.679 1.00 90.56 108 ASN A O 1
ATOM 841 N N . GLN A 1 109 ? -5.277 10.155 -14.357 1.00 90.56 109 GLN A N 1
ATOM 842 C CA . GLN A 1 109 ? -4.723 9.806 -13.047 1.00 90.56 109 GLN A CA 1
ATOM 843 C C . GLN A 1 109 ? -3.199 9.918 -12.998 1.00 90.56 109 GLN A C 1
ATOM 845 O O . GLN A 1 109 ? -2.627 9.845 -11.910 1.00 90.56 109 GLN A O 1
ATOM 850 N N . GLN A 1 110 ? -2.541 10.168 -14.131 1.00 92.00 110 GLN A N 1
ATOM 851 C CA . GLN A 1 110 ? -1.088 10.257 -14.232 1.00 92.00 110 GLN A CA 1
ATOM 852 C C . GLN A 1 110 ? -0.486 11.350 -13.329 1.00 92.00 110 GLN A C 1
ATOM 854 O O . GLN A 1 110 ? 0.533 11.119 -12.675 1.00 92.00 110 GLN A O 1
ATOM 859 N N . GLU A 1 111 ? -1.124 12.521 -13.219 1.00 92.12 111 GLU A N 1
ATOM 860 C CA . GLU A 1 111 ? -0.674 13.589 -12.309 1.00 92.12 111 GLU A CA 1
ATOM 861 C C . GLU A 1 111 ? -0.774 13.154 -10.837 1.00 92.12 111 GLU A C 1
ATOM 863 O O . GLU A 1 111 ? 0.128 13.389 -10.024 1.00 92.12 111 GLU A O 1
ATOM 868 N N . THR A 1 112 ? -1.859 12.458 -10.491 1.00 90.19 112 THR A N 1
ATOM 869 C CA . THR A 1 112 ? -2.056 11.912 -9.145 1.00 90.19 112 THR A CA 1
ATOM 870 C C . THR A 1 112 ? -1.031 10.829 -8.839 1.00 90.19 112 THR A C 1
ATOM 872 O O . THR A 1 112 ? -0.438 10.854 -7.760 1.00 90.19 112 THR A O 1
ATOM 875 N N . ALA A 1 113 ? -0.764 9.939 -9.796 1.00 93.94 113 ALA A N 1
ATOM 876 C CA . ALA A 1 113 ? 0.253 8.905 -9.682 1.00 93.94 113 ALA A CA 1
ATOM 877 C C . ALA A 1 113 ? 1.642 9.508 -9.444 1.00 93.94 113 ALA A C 1
ATOM 879 O O . ALA A 1 113 ? 2.338 9.117 -8.507 1.00 93.94 113 ALA A O 1
ATOM 880 N N . THR A 1 114 ? 1.993 10.530 -10.227 1.00 94.25 114 THR A N 1
ATOM 881 C CA . THR A 1 114 ? 3.255 11.269 -10.094 1.00 94.25 114 THR A CA 1
ATOM 882 C C . THR A 1 114 ? 3.373 11.901 -8.710 1.00 94.25 114 THR A C 1
ATOM 884 O O . THR A 1 114 ? 4.369 11.695 -8.027 1.00 94.25 114 THR A O 1
ATOM 887 N N . THR A 1 115 ? 2.325 12.585 -8.241 1.00 94.25 115 THR A N 1
ATOM 888 C CA . THR A 1 115 ? 2.313 13.218 -6.909 1.00 94.25 115 THR A CA 1
ATOM 889 C C . THR A 1 115 ? 2.523 12.197 -5.787 1.00 94.25 115 THR A C 1
ATOM 891 O O . THR A 1 115 ? 3.265 12.448 -4.836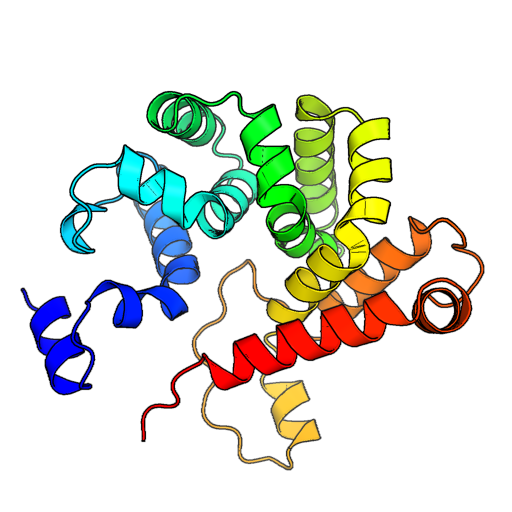 1.00 94.25 115 THR A O 1
ATOM 894 N N . ILE A 1 116 ? 1.874 11.035 -5.887 1.00 94.62 116 ILE A N 1
ATOM 895 C CA . ILE A 1 116 ? 1.992 9.957 -4.902 1.00 94.62 116 ILE A CA 1
ATOM 896 C C . ILE A 1 116 ? 3.408 9.371 -4.901 1.00 94.62 116 ILE A C 1
ATOM 898 O O . ILE A 1 116 ? 3.993 9.221 -3.828 1.00 94.62 116 ILE A O 1
ATOM 902 N N . ILE A 1 117 ? 3.974 9.073 -6.074 1.00 95.00 117 ILE A N 1
ATOM 903 C CA . ILE A 1 117 ? 5.352 8.574 -6.179 1.00 95.00 117 ILE A CA 1
ATOM 904 C C . ILE A 1 117 ? 6.337 9.595 -5.610 1.00 95.00 117 ILE A C 1
ATOM 906 O O . ILE A 1 117 ? 7.149 9.218 -4.769 1.00 95.00 117 ILE A O 1
ATOM 910 N N . SER A 1 118 ? 6.198 10.880 -5.946 1.00 95.12 118 SER A N 1
ATOM 911 C CA . SER A 1 118 ? 7.047 11.937 -5.387 1.00 95.12 118 SER A CA 1
ATOM 912 C C . SER A 1 118 ? 6.926 12.047 -3.865 1.00 95.12 118 SER A C 1
ATOM 914 O O . SER A 1 118 ? 7.914 12.308 -3.185 1.00 95.12 118 SER A O 1
ATOM 916 N N . SER A 1 119 ? 5.744 11.798 -3.292 1.00 94.50 119 SER A N 1
ATOM 917 C CA . SER A 1 119 ? 5.588 11.728 -1.834 1.00 94.50 119 SER A CA 1
ATOM 918 C C . SER A 1 119 ? 6.333 10.529 -1.238 1.00 94.50 119 SER A C 1
ATOM 920 O O . SER A 1 119 ? 6.996 10.664 -0.211 1.00 94.50 119 SER A O 1
ATOM 922 N N . ILE A 1 120 ? 6.281 9.360 -1.883 1.00 95.81 120 ILE A N 1
ATOM 923 C CA . ILE A 1 120 ? 7.036 8.175 -1.447 1.00 95.81 120 ILE A CA 1
ATOM 924 C C . ILE A 1 120 ? 8.546 8.440 -1.527 1.00 95.81 120 ILE A C 1
ATOM 926 O O . ILE A 1 120 ? 9.279 8.123 -0.587 1.00 95.81 120 ILE A O 1
ATOM 930 N N . GLU A 1 121 ? 9.002 9.059 -2.613 1.00 95.94 121 GLU A N 1
ATOM 931 C CA . GLU A 1 121 ? 10.387 9.487 -2.822 1.00 95.94 121 GLU A CA 1
ATOM 932 C C . GLU A 1 121 ? 10.833 10.510 -1.774 1.00 95.94 121 GLU A C 1
ATOM 934 O O . GLU A 1 121 ? 11.920 10.373 -1.221 1.00 95.94 121 GLU A O 1
ATOM 939 N N . GLN A 1 122 ? 9.974 11.455 -1.383 1.00 95.75 122 GLN A N 1
ATOM 940 C CA . GLN A 1 122 ? 10.274 12.413 -0.316 1.00 95.75 122 GLN A CA 1
ATOM 941 C C . GLN A 1 122 ? 10.579 11.729 1.032 1.00 95.75 122 GLN A C 1
ATOM 943 O O . GLN A 1 122 ? 11.420 12.216 1.788 1.00 95.75 122 GLN A O 1
ATOM 948 N N . TYR A 1 123 ? 9.915 10.611 1.353 1.00 95.69 123 TYR A N 1
ATOM 949 C CA . TYR A 1 123 ? 10.125 9.898 2.621 1.00 95.69 123 TYR A CA 1
ATOM 950 C C . TYR A 1 123 ? 11.225 8.832 2.572 1.00 95.69 123 TYR A C 1
ATOM 952 O O . TYR A 1 123 ? 11.811 8.528 3.614 1.00 95.69 123 TYR A O 1
ATOM 960 N N . LEU A 1 124 ? 11.484 8.229 1.409 1.00 97.00 124 LEU A N 1
ATOM 961 C CA . LEU A 1 124 ? 12.430 7.113 1.269 1.00 97.00 124 LEU A CA 1
ATOM 962 C C . LEU A 1 124 ? 13.733 7.491 0.552 1.00 97.00 124 LEU A C 1
ATOM 964 O O . LEU A 1 124 ? 14.764 6.872 0.814 1.00 97.00 124 LEU A O 1
ATOM 968 N N . GLY A 1 125 ? 13.691 8.483 -0.334 1.00 97.00 125 GLY A N 1
ATOM 969 C CA . GLY A 1 125 ? 14.736 8.833 -1.294 1.00 97.00 125 GLY A CA 1
ATOM 970 C C . GLY A 1 125 ? 14.670 8.000 -2.581 1.00 97.00 125 GLY A C 1
ATOM 971 O O . GLY A 1 125 ? 14.429 6.790 -2.546 1.00 97.00 125 GLY A O 1
ATOM 972 N N . ASP A 1 126 ? 14.939 8.629 -3.725 1.00 94.44 126 ASP A N 1
ATOM 973 C CA . ASP A 1 126 ? 14.785 8.036 -5.064 1.00 94.44 126 ASP A CA 1
ATOM 974 C C . ASP A 1 1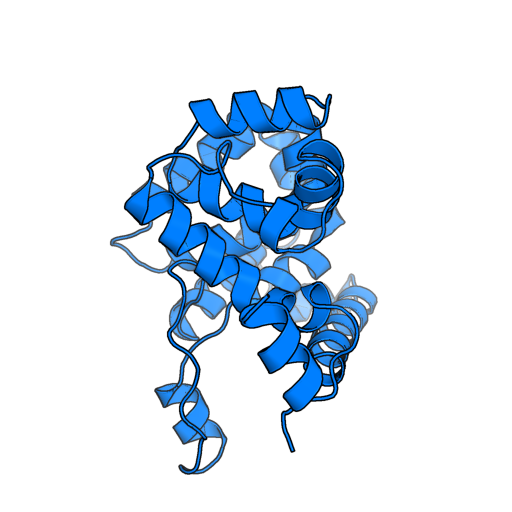26 ? 15.584 6.736 -5.249 1.00 94.44 126 ASP A C 1
ATOM 976 O O . ASP A 1 126 ? 15.084 5.741 -5.779 1.00 94.44 126 ASP A O 1
ATOM 980 N N . GLU A 1 127 ? 16.838 6.702 -4.787 1.00 94.00 127 GLU A N 1
ATOM 981 C CA . GLU A 1 127 ? 17.687 5.506 -4.879 1.00 94.00 127 GLU A CA 1
ATOM 982 C C . GLU A 1 127 ? 17.116 4.340 -4.064 1.00 94.00 127 GLU A C 1
ATOM 984 O O . GLU A 1 127 ? 17.140 3.175 -4.486 1.00 94.00 127 GLU A O 1
ATOM 989 N N . LYS A 1 128 ? 16.548 4.645 -2.893 1.00 95.88 128 LYS A N 1
ATOM 990 C CA . LYS A 1 128 ? 15.904 3.648 -2.043 1.00 95.88 128 LYS A CA 1
ATOM 991 C C . LYS A 1 128 ? 14.619 3.142 -2.691 1.00 95.88 128 LYS A C 1
ATOM 993 O O . LYS A 1 128 ? 14.401 1.933 -2.690 1.00 95.88 128 LYS A O 1
ATOM 998 N N . VAL A 1 129 ? 13.813 4.019 -3.291 1.00 95.62 129 VAL A N 1
ATOM 999 C CA . VAL A 1 129 ? 12.612 3.630 -4.047 1.00 95.62 129 VAL A CA 1
ATOM 1000 C C . VAL A 1 129 ? 12.984 2.680 -5.187 1.00 95.62 129 VAL A C 1
ATOM 1002 O O . VAL A 1 129 ? 12.429 1.583 -5.262 1.00 95.62 129 VAL A O 1
ATOM 1005 N N . ARG A 1 130 ? 13.980 3.023 -6.014 1.00 93.31 130 ARG A N 1
ATOM 1006 C CA . ARG A 1 130 ? 14.439 2.159 -7.120 1.00 93.31 130 ARG A CA 1
ATOM 1007 C C . ARG A 1 130 ? 14.980 0.815 -6.624 1.00 93.31 130 ARG A C 1
ATOM 1009 O O . ARG A 1 130 ? 14.607 -0.239 -7.139 1.00 93.31 130 ARG A O 1
ATOM 1016 N N . SER A 1 131 ? 15.821 0.817 -5.589 1.00 94.88 131 SER A N 1
ATOM 1017 C CA . SER A 1 131 ? 16.377 -0.429 -5.037 1.00 94.88 131 SER A CA 1
ATOM 1018 C C . SER A 1 131 ? 15.313 -1.319 -4.377 1.00 94.88 131 SER A C 1
ATOM 1020 O O . SER A 1 131 ? 15.376 -2.548 -4.499 1.00 94.88 131 SER A O 1
ATOM 1022 N N . LEU A 1 132 ? 14.303 -0.730 -3.724 1.00 96.50 132 LEU A N 1
ATOM 1023 C CA . LEU A 1 132 ? 13.164 -1.458 -3.164 1.00 96.50 132 LEU A CA 1
ATOM 1024 C C . LEU A 1 132 ? 12.290 -2.076 -4.251 1.00 96.50 132 LEU A C 1
ATOM 1026 O O . LEU A 1 132 ? 11.869 -3.219 -4.065 1.00 96.50 132 LEU A O 1
ATOM 1030 N N . LEU A 1 133 ? 12.076 -1.395 -5.382 1.00 94.81 133 LEU A N 1
ATOM 1031 C CA . LEU A 1 133 ? 11.353 -1.965 -6.520 1.00 94.81 133 LEU A CA 1
ATOM 1032 C C . LEU A 1 133 ? 12.013 -3.260 -6.995 1.00 94.81 133 LEU A C 1
ATOM 1034 O O . LEU A 1 133 ? 11.340 -4.280 -7.122 1.00 94.81 133 LEU A O 1
ATOM 1038 N N . VAL A 1 134 ? 13.338 -3.260 -7.164 1.00 91.88 134 VAL A N 1
ATOM 1039 C CA . VAL A 1 134 ? 14.085 -4.460 -7.574 1.00 91.88 134 VAL A CA 1
ATOM 1040 C C . VAL A 1 134 ? 14.031 -5.547 -6.495 1.00 91.88 134 VAL A C 1
ATOM 1042 O O . VAL A 1 134 ? 13.766 -6.714 -6.791 1.00 91.88 134 VAL A O 1
ATOM 1045 N N . LYS A 1 135 ? 14.241 -5.184 -5.222 1.00 93.56 135 LYS A N 1
ATOM 1046 C CA . LYS A 1 135 ? 14.272 -6.136 -4.097 1.00 93.56 135 LYS A CA 1
ATOM 1047 C C . LYS A 1 135 ? 12.908 -6.776 -3.818 1.00 93.56 135 LYS A C 1
ATOM 1049 O O . LYS A 1 135 ? 12.845 -7.956 -3.471 1.00 93.56 135 LYS A O 1
ATOM 1054 N N . LYS A 1 136 ? 11.827 -6.004 -3.939 1.00 95.44 136 LYS A N 1
ATOM 1055 C CA . LYS A 1 136 ? 10.445 -6.406 -3.633 1.00 95.44 136 LYS A CA 1
ATOM 1056 C C . LYS A 1 136 ? 9.598 -6.630 -4.892 1.00 95.44 136 LYS A C 1
ATOM 1058 O O . LYS A 1 136 ? 8.382 -6.740 -4.782 1.00 95.44 136 LYS A O 1
ATOM 1063 N N . MET A 1 137 ? 10.220 -6.770 -6.064 1.00 94.25 137 MET A N 1
ATOM 1064 C CA . MET A 1 137 ? 9.545 -6.844 -7.367 1.00 94.25 137 MET A CA 1
ATOM 1065 C C . MET A 1 137 ? 8.387 -7.848 -7.406 1.00 94.25 137 MET A C 1
ATOM 1067 O O . MET A 1 137 ? 7.282 -7.492 -7.795 1.00 94.25 137 MET A O 1
ATOM 1071 N N . ALA A 1 138 ? 8.597 -9.088 -6.945 1.00 93.62 138 ALA A N 1
ATOM 1072 C CA . ALA A 1 138 ? 7.525 -10.090 -6.912 1.00 93.62 138 ALA A CA 1
ATOM 1073 C C . ALA A 1 138 ? 6.335 -9.660 -6.042 1.00 93.62 138 ALA A C 1
ATOM 1075 O O . ALA A 1 138 ? 5.189 -9.968 -6.359 1.00 93.62 138 ALA A O 1
ATOM 1076 N N . ASP A 1 139 ? 6.597 -8.958 -4.942 1.00 95.88 139 ASP A N 1
ATOM 1077 C CA . ASP A 1 139 ? 5.551 -8.503 -4.034 1.00 95.88 139 ASP A CA 1
ATOM 1078 C C . ASP A 1 139 ? 4.780 -7.333 -4.664 1.00 95.88 139 ASP A C 1
ATOM 1080 O O . ASP A 1 139 ? 3.554 -7.349 -4.641 1.00 95.88 139 ASP A O 1
ATOM 1084 N N . VAL A 1 140 ? 5.476 -6.401 -5.328 1.00 97.12 140 VAL A N 1
ATOM 1085 C CA . VAL A 1 140 ? 4.860 -5.297 -6.090 1.00 97.12 140 VAL A CA 1
ATOM 1086 C C . VAL A 1 140 ? 3.989 -5.836 -7.228 1.00 97.12 140 VAL A C 1
ATOM 1088 O O . VAL A 1 140 ? 2.821 -5.472 -7.315 1.00 97.12 140 VAL A O 1
ATOM 1091 N N . ILE A 1 141 ? 4.510 -6.756 -8.053 1.00 96.00 141 ILE A N 1
ATOM 1092 C CA . ILE A 1 141 ? 3.748 -7.407 -9.137 1.00 96.00 141 ILE A CA 1
ATOM 1093 C C . ILE A 1 141 ? 2.504 -8.096 -8.570 1.00 96.00 141 ILE A C 1
ATOM 1095 O O . ILE A 1 141 ? 1.412 -7.956 -9.115 1.00 96.00 141 ILE A O 1
ATOM 1099 N N . THR A 1 142 ? 2.650 -8.810 -7.448 1.00 95.94 142 THR A N 1
ATOM 1100 C CA . THR A 1 142 ? 1.513 -9.458 -6.782 1.00 95.94 142 THR A CA 1
ATOM 1101 C C . THR A 1 142 ? 0.463 -8.427 -6.375 1.00 95.94 142 THR A C 1
ATOM 1103 O O . THR A 1 142 ? -0.719 -8.671 -6.603 1.00 95.94 142 THR A O 1
ATOM 1106 N N . CYS A 1 143 ? 0.857 -7.295 -5.784 1.00 96.38 143 CYS A N 1
ATOM 1107 C CA . CYS A 1 143 ? -0.074 -6.240 -5.379 1.00 96.38 143 CYS A CA 1
ATOM 1108 C C . CYS A 1 143 ? -0.771 -5.587 -6.582 1.00 96.38 143 CYS A C 1
ATOM 1110 O O . CYS A 1 143 ? -1.990 -5.469 -6.551 1.00 96.38 143 CYS A O 1
ATOM 1112 N N . VAL A 1 144 ? -0.040 -5.267 -7.658 1.00 96.88 144 VAL A N 1
ATOM 1113 C CA . VAL A 1 144 ? -0.616 -4.731 -8.908 1.00 96.88 144 VAL A CA 1
ATOM 1114 C C . VAL A 1 144 ? -1.672 -5.682 -9.481 1.00 96.88 144 VAL A C 1
ATOM 1116 O O . VAL A 1 144 ? -2.791 -5.261 -9.758 1.00 96.88 144 VAL A O 1
ATOM 1119 N N . ILE A 1 145 ? -1.359 -6.978 -9.595 1.00 95.25 145 ILE A N 1
ATOM 1120 C CA . ILE A 1 145 ? -2.301 -7.983 -10.121 1.00 95.25 145 ILE A CA 1
ATOM 1121 C C . ILE A 1 145 ? -3.476 -8.210 -9.160 1.00 95.25 145 ILE A C 1
ATOM 1123 O O . ILE A 1 145 ? -4.601 -8.410 -9.603 1.00 95.25 145 ILE A O 1
ATOM 1127 N N . SER A 1 146 ? -3.241 -8.160 -7.844 1.00 92.44 146 SER A N 1
ATOM 1128 C CA . SER A 1 146 ? -4.300 -8.349 -6.836 1.00 92.44 146 SER A CA 1
ATOM 1129 C C . SER A 1 146 ? -5.367 -7.256 -6.872 1.00 92.44 146 SER A C 1
ATOM 1131 O O . SER A 1 146 ? -6.452 -7.469 -6.342 1.00 92.44 146 SER A O 1
ATOM 1133 N N . ASN A 1 147 ? -5.057 -6.108 -7.472 1.00 92.56 147 ASN A N 1
ATOM 1134 C CA . ASN A 1 147 ? -5.981 -4.994 -7.628 1.00 92.56 147 ASN A CA 1
ATOM 1135 C C . ASN A 1 147 ? -6.816 -5.099 -8.917 1.00 92.56 147 ASN A C 1
ATOM 1137 O O . ASN A 1 147 ? -7.564 -4.177 -9.227 1.00 92.56 147 ASN A O 1
ATOM 1141 N N . LEU A 1 148 ? -6.710 -6.197 -9.676 1.00 93.50 148 LEU A N 1
ATOM 1142 C CA . LEU A 1 148 ? -7.527 -6.430 -10.863 1.00 93.50 148 LEU A CA 1
ATOM 1143 C C . LEU A 1 148 ? -9.014 -6.529 -10.501 1.00 93.50 148 LEU A C 1
ATOM 1145 O O . LEU A 1 148 ? -9.434 -7.423 -9.770 1.00 93.50 148 LEU A O 1
ATOM 1149 N N . HIS A 1 149 ? -9.809 -5.651 -11.097 1.00 92.31 149 HIS A N 1
ATOM 1150 C CA . HIS A 1 149 ? -11.260 -5.706 -11.094 1.00 92.31 149 HIS A CA 1
ATOM 1151 C C . HIS A 1 149 ? -11.766 -5.309 -12.481 1.00 92.31 149 HIS A C 1
ATOM 1153 O O . HIS A 1 149 ? -11.807 -4.131 -12.835 1.00 92.31 149 HIS A O 1
ATOM 1159 N N . ASP A 1 150 ? -12.109 -6.312 -13.285 1.00 91.62 150 ASP A N 1
ATOM 1160 C CA . ASP A 1 150 ? -12.540 -6.124 -14.670 1.00 91.62 150 ASP A CA 1
ATOM 1161 C C . ASP A 1 150 ? -13.675 -7.103 -15.010 1.00 91.62 150 ASP A C 1
ATOM 1163 O O . ASP A 1 150 ? -13.425 -8.153 -15.608 1.00 91.62 150 ASP A O 1
ATOM 1167 N N . PRO A 1 151 ? -14.917 -6.828 -14.565 1.00 88.50 151 PRO A N 1
ATOM 1168 C CA . PRO A 1 151 ? -16.034 -7.756 -14.729 1.00 88.50 151 PRO A CA 1
ATOM 1169 C C . PRO A 1 151 ? -16.280 -8.112 -16.196 1.00 88.50 151 PRO A C 1
ATOM 1171 O O . PRO A 1 151 ? -16.555 -9.268 -16.499 1.00 88.50 151 PRO A O 1
ATOM 1174 N N . GLU A 1 152 ? -16.135 -7.157 -17.112 1.00 86.62 152 GLU A N 1
ATOM 1175 C CA . GLU A 1 152 ? -16.390 -7.370 -18.539 1.00 86.62 152 GLU A CA 1
ATOM 1176 C C . GLU A 1 152 ? -15.315 -8.246 -19.188 1.00 86.62 152 GLU A C 1
ATOM 1178 O O . GLU A 1 152 ? -15.634 -9.217 -19.882 1.00 86.62 152 GLU A O 1
ATOM 1183 N N . ASN A 1 153 ? -14.035 -7.977 -18.909 1.00 87.69 153 ASN A N 1
ATOM 1184 C CA . ASN A 1 153 ? -12.957 -8.828 -19.407 1.00 87.69 153 ASN A CA 1
ATOM 1185 C C . ASN A 1 153 ? -13.023 -10.238 -18.801 1.00 87.69 153 ASN A C 1
ATOM 1187 O O . ASN A 1 153 ? -12.816 -11.224 -19.504 1.00 87.69 153 ASN A O 1
ATOM 1191 N N . LEU A 1 154 ? -13.355 -10.354 -17.511 1.00 86.44 154 LEU A N 1
ATOM 1192 C CA . LEU A 1 154 ? -13.512 -11.650 -16.854 1.00 86.44 154 LEU A CA 1
ATOM 1193 C C . LEU A 1 154 ? -14.702 -12.425 -17.451 1.00 86.44 154 LEU A C 1
ATOM 1195 O O . LEU A 1 154 ? -14.543 -13.600 -17.772 1.00 86.44 154 LEU A O 1
ATOM 1199 N N . LYS A 1 155 ? -15.855 -11.784 -17.699 1.00 86.19 155 LYS A N 1
ATOM 1200 C CA . LYS A 1 155 ? -17.013 -12.426 -18.357 1.00 86.19 155 LYS A CA 1
ATOM 1201 C C . LYS A 1 155 ? -16.629 -13.015 -19.709 1.00 86.19 155 LYS A C 1
ATOM 1203 O O . LYS A 1 155 ? -16.987 -14.153 -20.002 1.00 86.19 155 LYS A O 1
ATOM 1208 N N . SER A 1 156 ? -15.864 -12.264 -20.501 1.00 86.12 156 SER A N 1
ATOM 1209 C CA . SER A 1 156 ? -15.342 -12.725 -21.790 1.00 86.12 156 SER A CA 1
ATOM 1210 C C . SER A 1 156 ? -14.413 -13.938 -21.642 1.00 86.12 156 SER A C 1
ATOM 1212 O O . SER A 1 156 ? -14.572 -14.931 -22.350 1.00 86.12 156 SER A O 1
ATOM 1214 N N . LEU A 1 157 ? -13.484 -13.902 -20.678 1.00 85.38 157 LEU A N 1
ATOM 1215 C CA . LEU A 1 157 ? -12.518 -14.982 -20.439 1.00 85.38 157 LEU A CA 1
ATOM 1216 C C . LEU A 1 157 ? -13.158 -16.282 -19.928 1.00 85.38 157 LEU A C 1
ATOM 1218 O O . LEU A 1 157 ? -12.659 -17.361 -20.245 1.00 85.38 157 LEU A O 1
ATOM 1222 N N . PHE A 1 158 ? -14.236 -16.189 -19.146 1.00 82.12 158 PHE A N 1
ATOM 1223 C CA . PHE A 1 158 ? -14.877 -17.338 -18.494 1.00 82.12 158 PHE A CA 1
ATOM 1224 C C . PHE A 1 158 ? -16.200 -17.779 -19.141 1.00 82.12 158 PHE A C 1
ATOM 1226 O O . PHE A 1 158 ? -16.865 -18.666 -18.615 1.00 82.12 158 PHE A O 1
ATOM 1233 N N . GLY A 1 159 ? -16.575 -17.223 -20.298 1.00 78.56 159 GLY A N 1
ATOM 1234 C CA . GLY A 1 159 ? -17.716 -17.722 -21.076 1.00 78.56 159 GLY A CA 1
ATOM 1235 C C . GLY A 1 159 ? -19.094 -17.210 -20.638 1.00 78.56 159 GLY A C 1
ATOM 1236 O O . GLY A 1 159 ? -20.091 -17.878 -20.890 1.00 78.56 159 GLY A O 1
ATOM 1237 N N . GLY A 1 160 ? -19.170 -16.019 -20.037 1.00 66.94 160 GLY A N 1
ATOM 1238 C CA . GLY A 1 160 ? -20.408 -15.232 -19.929 1.00 66.94 160 GLY A CA 1
ATOM 1239 C C . GLY A 1 160 ? -21.171 -15.317 -18.604 1.00 66.94 160 GLY A C 1
ATOM 1240 O O . GLY A 1 160 ? -21.843 -14.349 -18.253 1.00 66.94 160 GLY A O 1
ATOM 1241 N N . GLU A 1 161 ? -21.023 -16.389 -17.825 1.00 67.94 161 GLU A N 1
ATOM 1242 C CA . GLU A 1 161 ? -21.637 -16.503 -16.493 1.00 67.94 161 GLU A CA 1
ATOM 1243 C C . GLU A 1 161 ? -20.606 -16.209 -15.401 1.00 67.94 161 GLU A C 1
ATOM 1245 O O . GLU A 1 161 ? -19.975 -17.101 -14.839 1.00 67.94 161 GLU A O 1
ATOM 1250 N N . LEU A 1 162 ? -20.416 -14.924 -15.101 1.00 67.00 162 LEU A N 1
ATOM 1251 C CA . LEU A 1 162 ? -19.746 -14.502 -13.874 1.00 67.00 162 LEU A CA 1
ATOM 1252 C C . LEU A 1 162 ? -20.789 -14.011 -12.880 1.00 67.00 162 LEU A C 1
ATOM 1254 O O . LEU A 1 162 ? -21.629 -13.179 -13.224 1.00 67.00 162 LEU A O 1
ATOM 1258 N N . LEU A 1 163 ? -20.691 -14.503 -11.644 1.00 65.81 163 LEU A N 1
ATOM 1259 C CA . LEU A 1 163 ? -21.352 -13.889 -10.497 1.00 65.81 163 LEU A CA 1
ATOM 1260 C C . LEU A 1 163 ? -20.972 -12.402 -10.447 1.00 65.81 163 LEU A C 1
ATOM 1262 O O . LEU A 1 163 ? -19.835 -12.039 -10.769 1.00 65.81 163 LEU A O 1
ATOM 1266 N N . GLU A 1 164 ? -21.924 -11.546 -10.072 1.00 72.81 164 GLU A N 1
ATOM 1267 C CA . GLU A 1 164 ? -21.669 -10.115 -9.912 1.00 72.81 164 GLU A CA 1
ATOM 1268 C C . GLU A 1 164 ? -20.465 -9.907 -8.987 1.00 72.81 164 GLU A C 1
ATOM 1270 O O . GLU A 1 164 ? -20.426 -10.406 -7.860 1.00 72.81 164 GLU A O 1
ATOM 1275 N N . LEU A 1 165 ? -19.448 -9.201 -9.487 1.00 76.88 165 LEU A N 1
ATOM 1276 C CA . LEU A 1 165 ? -18.299 -8.857 -8.663 1.00 76.88 165 LEU A CA 1
ATOM 1277 C C . LEU A 1 165 ? -18.708 -7.761 -7.668 1.00 76.88 165 LEU A C 1
ATOM 1279 O O . LEU A 1 165 ? -19.474 -6.868 -8.038 1.00 76.88 165 LEU A O 1
ATOM 1283 N N . PRO A 1 166 ? -18.173 -7.777 -6.434 1.00 77.69 166 PRO A N 1
ATOM 1284 C CA . PRO A 1 166 ? -18.393 -6.703 -5.470 1.00 77.69 166 PRO A CA 1
ATOM 1285 C C . PRO A 1 166 ? -17.999 -5.340 -6.039 1.00 77.69 166 PRO A C 1
ATOM 1287 O O . PRO A 1 166 ? -17.083 -5.263 -6.855 1.00 77.69 166 PRO A O 1
ATOM 1290 N N . GLU A 1 167 ? -18.627 -4.263 -5.565 1.00 81.88 167 GLU A N 1
ATOM 1291 C CA . GLU A 1 167 ? -18.278 -2.914 -6.017 1.00 81.88 167 GLU A CA 1
ATOM 1292 C C . GLU A 1 167 ? -16.766 -2.640 -5.877 1.00 81.88 167 GLU A C 1
ATOM 1294 O O . GLU A 1 167 ? -16.181 -2.885 -4.811 1.00 81.88 167 GLU A O 1
ATOM 1299 N N . PRO A 1 168 ? -16.106 -2.128 -6.933 1.00 85.50 168 PRO A N 1
ATOM 1300 C CA . PRO A 1 168 ? -14.683 -1.858 -6.879 1.00 85.50 168 PRO A CA 1
ATOM 1301 C C . PRO A 1 168 ? -14.380 -0.682 -5.960 1.00 85.50 168 PRO A C 1
ATOM 1303 O O . PRO A 1 168 ? -15.026 0.367 -5.995 1.00 85.50 168 PRO A O 1
ATOM 1306 N N . THR A 1 169 ? -13.299 -0.809 -5.198 1.00 85.25 169 THR A N 1
ATOM 1307 C CA . THR A 1 169 ? -12.678 0.362 -4.569 1.00 85.25 169 THR A CA 1
ATOM 1308 C C . THR A 1 169 ? -11.948 1.200 -5.620 1.00 85.25 169 THR A C 1
ATOM 1310 O O . THR A 1 169 ? -11.587 0.702 -6.683 1.00 85.25 169 THR A O 1
ATOM 1313 N N . LYS A 1 170 ? -11.623 2.459 -5.308 1.00 86.44 170 LYS A N 1
ATOM 1314 C CA . LYS A 1 170 ? -10.771 3.299 -6.177 1.00 86.44 170 LYS A CA 1
ATOM 1315 C C . LYS A 1 170 ? -9.329 2.791 -6.327 1.00 86.44 170 LYS A C 1
ATOM 1317 O O . LYS A 1 170 ? -8.585 3.347 -7.122 1.00 86.44 170 LYS A O 1
ATOM 1322 N N . LEU A 1 171 ? -8.946 1.765 -5.567 1.00 89.81 171 LEU A N 1
ATOM 1323 C CA . LEU A 1 171 ? -7.652 1.084 -5.662 1.00 89.81 171 LEU A CA 1
ATOM 1324 C C . LEU A 1 171 ? -7.740 -0.218 -6.470 1.00 89.81 171 LEU A C 1
ATOM 1326 O O . LEU A 1 171 ? -6.798 -1.007 -6.461 1.00 89.81 171 LEU A O 1
ATOM 1330 N N . MET A 1 172 ? -8.882 -0.474 -7.110 1.00 92.12 172 MET A N 1
ATOM 1331 C CA . MET A 1 172 ? -9.106 -1.606 -7.997 1.00 92.12 172 MET A CA 1
ATOM 1332 C C . MET A 1 172 ? -9.242 -1.115 -9.436 1.00 92.12 172 MET A C 1
ATOM 1334 O O . MET A 1 172 ? -9.861 -0.084 -9.699 1.00 92.12 172 MET A O 1
ATOM 1338 N N . PHE A 1 173 ? -8.650 -1.855 -10.368 1.00 94.00 173 PHE A N 1
ATOM 1339 C CA . PHE A 1 173 ? -8.382 -1.378 -11.718 1.00 94.00 173 PHE A CA 1
ATOM 1340 C C . PHE A 1 173 ? -8.771 -2.412 -12.779 1.00 94.00 173 PHE A C 1
ATOM 1342 O O . PHE A 1 173 ? -8.540 -3.607 -12.576 1.00 94.00 173 PHE A O 1
ATOM 1349 N N . PRO A 1 174 ? -9.274 -1.977 -13.948 1.00 94.62 174 PRO A N 1
ATOM 1350 C CA . PRO A 1 174 ? -9.474 -2.867 -15.084 1.00 94.62 174 PRO A CA 1
ATOM 1351 C C . PRO A 1 174 ? -8.136 -3.399 -15.613 1.00 94.62 174 PRO A C 1
ATOM 1353 O O . PRO A 1 174 ? -7.072 -2.802 -15.399 1.00 94.62 174 PRO A O 1
ATOM 1356 N N . ALA A 1 175 ? -8.183 -4.495 -16.372 1.00 94.81 175 ALA A N 1
ATOM 1357 C CA . ALA A 1 175 ? -7.003 -5.210 -16.854 1.00 94.81 175 ALA A CA 1
ATOM 1358 C C . ALA A 1 175 ? -6.050 -4.304 -17.641 1.00 94.81 175 ALA A C 1
ATOM 1360 O O . ALA A 1 175 ? -4.834 -4.396 -17.473 1.00 94.81 175 ALA A O 1
ATOM 1361 N N . ARG A 1 176 ? -6.591 -3.371 -18.439 1.00 95.12 176 ARG A N 1
ATOM 1362 C CA . ARG A 1 176 ? -5.798 -2.391 -19.199 1.00 95.12 176 ARG A CA 1
ATOM 1363 C C . ARG A 1 176 ? -4.848 -1.591 -18.302 1.00 95.12 176 ARG A C 1
ATOM 1365 O O . ARG A 1 176 ? -3.679 -1.435 -18.639 1.00 95.12 176 ARG A O 1
ATOM 1372 N N . LEU A 1 177 ? -5.343 -1.092 -17.169 1.00 96.31 177 LEU A N 1
ATOM 1373 C CA . LEU A 1 177 ? -4.548 -0.274 -16.251 1.00 96.31 177 LEU A CA 1
ATOM 1374 C C . LEU A 1 177 ? -3.579 -1.134 -15.438 1.00 96.31 177 LEU A C 1
ATOM 1376 O O . LEU A 1 177 ? -2.426 -0.752 -15.260 1.00 96.31 177 LEU A O 1
ATOM 1380 N N . VAL A 1 178 ? -3.999 -2.332 -15.018 1.00 96.62 178 VAL A N 1
ATOM 1381 C CA . VAL A 1 178 ? -3.110 -3.303 -14.357 1.00 96.62 178 VAL A CA 1
ATOM 1382 C C . VAL A 1 178 ? -1.908 -3.635 -15.247 1.00 96.62 178 VAL A C 1
ATOM 1384 O O . VAL A 1 178 ? -0.771 -3.582 -14.780 1.00 96.62 178 VAL A O 1
ATOM 1387 N N . LEU A 1 179 ? -2.134 -3.911 -16.536 1.00 94.81 179 LEU A N 1
ATOM 1388 C CA . LEU A 1 179 ? -1.064 -4.152 -17.512 1.00 94.81 179 LEU A CA 1
ATOM 1389 C C . LEU A 1 179 ? -0.146 -2.935 -17.676 1.00 94.81 179 LEU A C 1
ATOM 1391 O O . LEU A 1 179 ? 1.069 -3.099 -17.765 1.00 94.81 179 LEU A O 1
ATOM 1395 N N . GLY A 1 180 ? -0.704 -1.727 -17.642 1.00 94.75 180 GLY A N 1
ATOM 1396 C CA . GLY A 1 180 ? 0.070 -0.490 -17.596 1.00 94.75 180 GLY A CA 1
ATOM 1397 C C . GLY A 1 180 ? 0.978 -0.381 -16.366 1.00 94.75 180 GLY A C 1
ATOM 1398 O O . GLY A 1 180 ? 2.154 -0.047 -16.487 1.00 94.75 180 GLY A O 1
ATOM 1399 N N . GLY A 1 181 ? 0.484 -0.771 -15.189 1.00 95.88 181 GLY A N 1
ATOM 1400 C CA . GLY A 1 181 ? 1.305 -0.866 -13.980 1.00 95.88 181 GLY A CA 1
ATOM 1401 C C . GLY A 1 181 ? 2.440 -1.891 -14.107 1.00 95.88 181 GLY A C 1
ATOM 1402 O O . GLY A 1 181 ? 3.548 -1.648 -13.634 1.00 95.88 181 GLY A O 1
ATOM 1403 N N . ILE A 1 182 ? 2.207 -3.018 -14.791 1.00 95.50 182 ILE A N 1
ATOM 1404 C CA . ILE A 1 182 ? 3.263 -3.997 -15.105 1.00 95.50 182 ILE A CA 1
ATOM 1405 C C . ILE A 1 182 ? 4.291 -3.417 -16.085 1.00 95.50 182 ILE A C 1
ATOM 1407 O O . ILE A 1 182 ? 5.489 -3.642 -15.905 1.00 95.50 182 ILE A O 1
ATOM 1411 N N . HIS A 1 183 ? 3.849 -2.641 -17.078 1.00 93.94 183 HIS A N 1
ATOM 1412 C CA . HIS A 1 183 ? 4.741 -1.941 -18.002 1.00 93.94 183 HIS A CA 1
ATOM 1413 C C . HIS A 1 183 ? 5.666 -0.969 -17.262 1.00 93.94 183 HIS A C 1
ATOM 1415 O O . HIS A 1 183 ? 6.875 -0.998 -17.474 1.00 93.94 183 HIS A O 1
ATOM 1421 N N . TYR A 1 184 ? 5.137 -0.207 -16.301 1.00 93.06 184 TYR A N 1
ATOM 1422 C CA . TYR A 1 184 ? 5.959 0.666 -15.461 1.00 93.06 184 TYR A CA 1
ATOM 1423 C C . TYR A 1 184 ? 7.065 -0.109 -14.723 1.00 93.06 184 TYR A C 1
ATOM 1425 O O . TYR A 1 184 ? 8.215 0.331 -14.655 1.00 93.06 184 TYR A O 1
ATOM 1433 N N . ILE A 1 185 ? 6.747 -1.290 -14.175 1.00 94.38 185 ILE A N 1
ATOM 1434 C CA . ILE A 1 185 ? 7.741 -2.149 -13.507 1.00 94.38 185 ILE A CA 1
ATOM 1435 C C . ILE A 1 185 ? 8.814 -2.610 -14.501 1.00 94.38 185 ILE A C 1
ATOM 1437 O O . ILE A 1 185 ? 9.983 -2.686 -14.125 1.00 94.38 185 ILE A O 1
ATOM 1441 N N . GLN A 1 186 ? 8.442 -2.906 -15.750 1.00 92.69 186 GLN A N 1
ATOM 1442 C CA . GLN A 1 186 ? 9.386 -3.268 -16.810 1.00 92.69 186 GLN A CA 1
ATOM 1443 C C . GLN A 1 186 ? 10.364 -2.128 -17.107 1.00 92.69 186 GLN A C 1
ATOM 1445 O O . GLN A 1 186 ? 11.576 -2.349 -17.079 1.00 92.69 186 GLN A O 1
ATOM 1450 N N . GLU A 1 187 ? 9.849 -0.918 -17.334 1.00 91.75 187 GLU A N 1
ATOM 1451 C CA . GLU A 1 187 ? 10.651 0.276 -17.638 1.00 91.75 187 GLU A CA 1
ATOM 1452 C C . GLU A 1 187 ? 11.633 0.622 -16.515 1.00 91.75 187 GLU A C 1
ATOM 1454 O O . GLU A 1 187 ? 12.727 1.119 -16.771 1.00 91.75 187 GLU A O 1
ATOM 1459 N N . ASN A 1 188 ? 11.267 0.297 -15.274 1.00 89.56 188 ASN A N 1
ATOM 1460 C CA . ASN A 1 188 ? 12.077 0.540 -14.082 1.00 89.56 188 ASN A CA 1
ATOM 1461 C C . ASN A 1 188 ? 12.817 -0.714 -13.580 1.00 89.56 188 ASN A C 1
ATOM 1463 O O . ASN A 1 188 ? 13.323 -0.743 -12.453 1.00 89.56 188 ASN A O 1
ATOM 1467 N N . SER A 1 189 ? 12.881 -1.769 -14.394 1.00 87.69 189 SER A N 1
ATOM 1468 C CA . SER A 1 189 ? 13.656 -2.972 -14.096 1.00 87.69 189 SER A CA 1
ATOM 1469 C C . SER A 1 189 ? 15.119 -2.822 -14.549 1.00 87.69 189 SER A C 1
ATOM 1471 O O . SER A 1 189 ? 15.420 -1.990 -15.403 1.00 87.69 189 SER A O 1
ATOM 1473 N N . PRO A 1 190 ? 16.058 -3.643 -14.034 1.00 86.56 190 PRO A N 1
ATOM 1474 C CA . PRO A 1 190 ? 17.464 -3.571 -14.445 1.00 86.56 190 PRO A CA 1
ATOM 1475 C C . PRO A 1 190 ? 17.728 -3.847 -15.936 1.00 86.56 190 PRO A C 1
ATOM 1477 O O . PRO A 1 190 ? 18.810 -3.521 -16.413 1.00 86.56 190 PRO A O 1
ATOM 1480 N N . LYS A 1 191 ? 16.786 -4.481 -16.648 1.00 86.81 191 LYS A N 1
ATOM 1481 C CA . LYS A 1 191 ? 16.850 -4.735 -18.094 1.00 86.81 191 LYS A CA 1
ATOM 1482 C C . LYS A 1 191 ? 15.536 -4.289 -18.743 1.00 86.81 191 LYS A C 1
ATOM 1484 O O . LYS A 1 191 ? 14.671 -5.111 -19.035 1.00 86.81 191 LYS A O 1
ATOM 1489 N N . SER A 1 192 ? 15.357 -2.978 -18.885 1.00 88.50 192 SER A N 1
ATOM 1490 C CA . SER A 1 192 ? 14.136 -2.371 -19.436 1.00 88.50 192 SER A CA 1
ATOM 1491 C C . SER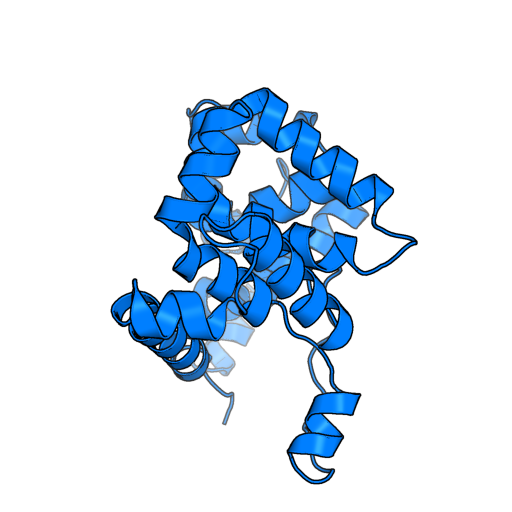 A 1 192 ? 13.966 -2.579 -20.946 1.00 88.50 192 SER A C 1
ATOM 1493 O O . SER A 1 192 ? 12.866 -2.415 -21.471 1.00 88.50 192 SER A O 1
ATOM 1495 N N . ASP A 1 193 ? 15.035 -2.981 -21.634 1.00 89.06 193 ASP A N 1
ATOM 1496 C CA . ASP A 1 193 ? 15.089 -3.303 -23.060 1.00 89.06 193 ASP A CA 1
ATOM 1497 C C . ASP A 1 193 ? 14.453 -4.658 -23.409 1.00 89.06 193 ASP A C 1
ATOM 1499 O O . ASP A 1 193 ? 14.108 -4.902 -24.567 1.00 89.06 193 ASP A O 1
ATOM 1503 N N . VAL A 1 194 ? 14.263 -5.535 -22.419 1.00 88.94 194 VAL A N 1
ATOM 1504 C CA . VAL A 1 194 ? 13.617 -6.838 -22.605 1.00 88.94 194 VAL A CA 1
ATOM 1505 C C . VAL A 1 194 ? 12.245 -6.882 -21.925 1.00 88.94 194 VAL A C 1
ATOM 1507 O O . VAL A 1 194 ? 12.053 -6.296 -20.858 1.00 88.94 194 VAL A O 1
ATOM 1510 N N . PRO A 1 195 ? 11.276 -7.631 -22.485 1.00 90.19 195 PRO A N 1
ATOM 1511 C CA . PRO A 1 195 ? 10.009 -7.878 -21.815 1.00 90.19 195 PRO A CA 1
ATOM 1512 C C . PRO A 1 195 ? 10.207 -8.430 -20.398 1.00 90.19 195 PRO A C 1
ATOM 1514 O O . PRO A 1 195 ? 10.990 -9.362 -20.187 1.00 90.19 195 PRO A O 1
ATOM 1517 N N . LEU A 1 196 ? 9.452 -7.907 -19.427 1.00 89.50 196 LEU A N 1
ATOM 1518 C CA . LEU A 1 196 ? 9.629 -8.228 -18.006 1.00 89.50 196 LEU A CA 1
ATOM 1519 C C . LEU A 1 196 ? 9.535 -9.734 -17.730 1.00 89.50 196 LEU A C 1
ATOM 1521 O O . LEU A 1 196 ? 10.291 -10.274 -16.926 1.00 89.50 196 LEU A O 1
ATOM 1525 N N . TRP A 1 197 ? 8.636 -10.436 -18.421 1.00 87.00 197 TRP A N 1
ATOM 1526 C CA . TRP A 1 197 ? 8.480 -11.882 -18.276 1.00 87.00 197 TRP A CA 1
ATOM 1527 C C . TRP A 1 197 ? 9.704 -12.663 -18.779 1.00 87.00 197 TRP A C 1
ATOM 1529 O O . TRP A 1 197 ? 10.040 -13.688 -18.184 1.00 87.00 197 TRP A O 1
ATOM 1539 N N . ILE A 1 198 ? 10.407 -12.174 -19.809 1.00 88.50 198 ILE A N 1
ATOM 1540 C CA . ILE A 1 198 ? 11.666 -12.764 -20.289 1.00 88.50 198 ILE A CA 1
ATOM 1541 C C . ILE A 1 198 ? 12.754 -12.538 -19.244 1.00 88.50 198 ILE A C 1
ATOM 1543 O O . ILE A 1 198 ? 13.380 -13.506 -18.810 1.00 88.50 198 ILE A O 1
ATOM 1547 N N . TYR A 1 199 ? 12.920 -11.291 -18.784 1.00 88.88 199 TYR A N 1
ATOM 1548 C CA . TYR A 1 199 ? 13.879 -10.946 -17.730 1.00 88.88 199 TYR A CA 1
ATOM 1549 C C . TYR A 1 199 ? 13.689 -11.823 -16.492 1.00 88.88 199 TYR A C 1
ATOM 1551 O O . TYR A 1 199 ? 14.633 -12.456 -16.017 1.00 88.88 199 TYR A O 1
ATOM 1559 N N . ILE A 1 200 ? 12.455 -11.906 -15.992 1.00 88.06 200 ILE A N 1
ATOM 1560 C CA . ILE A 1 200 ? 12.146 -12.704 -14.811 1.00 88.06 200 ILE A CA 1
ATOM 1561 C C . ILE A 1 200 ? 12.425 -14.187 -15.079 1.00 88.06 200 ILE A C 1
ATOM 1563 O O . ILE A 1 200 ? 13.034 -14.842 -14.238 1.00 88.06 200 ILE A O 1
ATOM 1567 N N . SER A 1 201 ? 12.025 -14.727 -16.230 1.00 85.25 201 SER A N 1
ATOM 1568 C CA . SER A 1 201 ? 12.207 -16.155 -16.524 1.00 85.25 201 SER A CA 1
ATOM 1569 C C . SER A 1 201 ? 13.679 -16.553 -16.650 1.00 85.25 201 SER A C 1
ATOM 1571 O O . SER A 1 201 ? 14.052 -17.637 -16.205 1.00 85.25 201 SER A O 1
ATOM 1573 N N . GLN A 1 202 ? 14.515 -15.684 -17.219 1.00 86.75 202 GLN A N 1
ATOM 1574 C CA . GLN A 1 202 ? 15.938 -15.955 -17.438 1.00 86.75 202 GLN A CA 1
ATOM 1575 C C . GLN A 1 202 ? 16.785 -15.683 -16.189 1.00 86.75 202 GLN A C 1
ATOM 1577 O O . GLN A 1 202 ? 17.575 -16.527 -15.776 1.00 86.75 202 GLN A O 1
ATOM 1582 N N . GLU A 1 203 ? 16.611 -14.516 -15.567 1.00 85.19 203 GLU A N 1
ATOM 1583 C CA . GLU A 1 203 ? 17.520 -14.014 -14.525 1.00 85.19 203 GLU A CA 1
ATOM 1584 C C . GLU A 1 203 ? 17.002 -14.283 -13.108 1.00 85.19 203 GLU A C 1
ATOM 1586 O O . GLU A 1 203 ? 17.757 -14.287 -12.130 1.00 85.19 203 GLU A O 1
ATOM 1591 N N . LYS A 1 204 ? 15.684 -14.451 -12.961 1.00 86.31 204 LYS A N 1
ATOM 1592 C CA . LYS A 1 204 ? 15.011 -14.525 -11.661 1.00 86.31 204 LYS A CA 1
ATOM 1593 C C . LYS A 1 204 ? 13.842 -15.528 -11.652 1.00 86.31 204 LYS A C 1
ATOM 1595 O O . LYS A 1 204 ? 12.774 -15.183 -11.143 1.00 86.31 204 LYS A O 1
ATOM 1600 N N . PRO A 1 205 ? 14.001 -16.785 -12.112 1.00 86.94 205 PRO A N 1
ATOM 1601 C CA . PRO A 1 205 ? 12.879 -17.722 -12.283 1.00 86.94 205 PRO A CA 1
ATOM 1602 C C . PRO A 1 205 ? 12.079 -17.979 -10.992 1.00 86.94 205 PRO A C 1
ATOM 1604 O O . PRO A 1 205 ? 10.868 -18.202 -11.019 1.00 86.94 205 PRO A O 1
ATOM 1607 N N . ARG A 1 206 ? 12.730 -17.861 -9.825 1.00 90.12 206 ARG A N 1
ATOM 1608 C CA . ARG A 1 206 ? 12.074 -17.946 -8.507 1.00 90.12 206 ARG A CA 1
ATOM 1609 C C . ARG A 1 206 ? 11.049 -16.831 -8.257 1.00 90.12 206 ARG A C 1
ATOM 1611 O O . ARG A 1 206 ? 10.134 -17.036 -7.463 1.00 90.12 206 ARG A O 1
ATOM 1618 N N . LEU A 1 207 ? 11.177 -15.662 -8.895 1.00 89.19 207 LEU A N 1
ATOM 1619 C CA . LEU A 1 207 ? 10.186 -14.586 -8.779 1.00 89.19 207 LEU A CA 1
ATOM 1620 C C . LEU A 1 207 ? 8.858 -15.004 -9.413 1.00 89.19 207 LEU A C 1
ATOM 1622 O O . LEU A 1 207 ? 7.835 -14.806 -8.767 1.00 89.19 207 LEU A O 1
ATOM 1626 N N . THR A 1 208 ? 8.860 -15.641 -10.594 1.00 88.94 208 THR A N 1
ATOM 1627 C CA . THR A 1 208 ? 7.630 -16.174 -11.213 1.00 88.94 208 THR A CA 1
ATOM 1628 C C . THR A 1 208 ? 6.927 -17.133 -10.263 1.00 88.94 208 THR A C 1
ATOM 1630 O O . THR A 1 208 ? 5.747 -16.960 -9.966 1.00 88.94 208 THR A O 1
ATOM 1633 N N . GLN A 1 209 ? 7.669 -18.094 -9.701 1.00 90.31 209 GLN A N 1
ATOM 1634 C CA . GLN A 1 209 ? 7.118 -19.038 -8.728 1.00 90.31 209 GLN A CA 1
ATOM 1635 C C . GLN A 1 209 ? 6.550 -18.320 -7.494 1.00 90.31 209 GLN A C 1
ATOM 1637 O O . GLN A 1 209 ? 5.461 -18.660 -7.037 1.00 90.31 209 GLN A O 1
ATOM 1642 N N . LYS A 1 210 ? 7.252 -17.308 -6.965 1.00 93.19 210 LYS A N 1
ATOM 1643 C CA . LYS A 1 210 ? 6.798 -16.530 -5.802 1.00 93.19 210 LYS A CA 1
ATOM 1644 C C . LYS A 1 210 ? 5.513 -15.750 -6.101 1.00 93.19 210 LYS A C 1
ATOM 1646 O O . LYS A 1 210 ? 4.614 -15.762 -5.264 1.00 93.19 210 LYS A O 1
ATOM 1651 N N . VAL A 1 211 ? 5.416 -15.098 -7.263 1.00 92.50 211 VAL A N 1
ATOM 1652 C CA . VAL A 1 211 ? 4.208 -14.370 -7.695 1.00 92.50 211 VAL A CA 1
ATOM 1653 C C . VAL A 1 211 ? 3.031 -15.336 -7.817 1.00 92.50 211 VAL A C 1
ATOM 1655 O O . VAL A 1 211 ? 2.006 -15.130 -7.170 1.00 92.50 211 VAL A O 1
ATOM 1658 N N . LEU A 1 212 ? 3.199 -16.428 -8.569 1.00 91.62 212 LEU A N 1
ATOM 1659 C CA . LEU A 1 212 ? 2.142 -17.420 -8.778 1.00 91.62 212 LEU A CA 1
ATOM 1660 C C . LEU A 1 212 ? 1.676 -18.046 -7.461 1.00 91.62 212 LEU A C 1
ATOM 1662 O O . LEU A 1 212 ? 0.477 -18.112 -7.210 1.00 91.62 212 LEU A O 1
ATOM 1666 N N . LEU A 1 213 ? 2.606 -18.436 -6.583 1.00 92.38 213 LEU A N 1
ATOM 1667 C CA . LEU A 1 213 ? 2.270 -19.011 -5.281 1.00 92.38 213 LEU A CA 1
ATOM 1668 C C . LEU A 1 213 ? 1.488 -18.024 -4.405 1.00 92.38 213 LEU A C 1
ATOM 1670 O O . LEU A 1 213 ? 0.538 -18.418 -3.728 1.00 92.38 213 LEU A O 1
ATOM 1674 N N . LYS A 1 214 ? 1.861 -16.739 -4.413 1.00 92.25 214 LYS A N 1
ATOM 1675 C CA . LYS A 1 214 ? 1.146 -15.706 -3.653 1.00 92.25 214 LYS A CA 1
ATOM 1676 C C . LYS A 1 214 ? -0.267 -15.483 -4.174 1.00 92.25 214 LYS A C 1
ATOM 1678 O O . LYS A 1 214 ? -1.192 -15.439 -3.367 1.00 92.25 214 LYS A O 1
ATOM 1683 N N . LEU A 1 215 ? -0.433 -15.370 -5.491 1.00 91.50 215 LEU A N 1
ATOM 1684 C CA . LEU A 1 215 ? -1.746 -15.223 -6.119 1.00 91.50 215 LEU A CA 1
ATOM 1685 C C . LEU A 1 215 ? -2.621 -16.450 -5.839 1.00 91.50 215 LEU A C 1
ATOM 1687 O O . LEU A 1 215 ? -3.732 -16.304 -5.337 1.00 91.50 215 LEU A O 1
ATOM 1691 N N . TYR A 1 216 ? -2.080 -17.654 -6.037 1.00 90.69 216 TYR A N 1
ATOM 1692 C CA . TYR A 1 216 ? -2.754 -18.913 -5.717 1.00 90.69 216 TYR A CA 1
ATOM 1693 C C . TYR A 1 216 ? -3.212 -18.965 -4.256 1.00 90.69 216 TYR A C 1
ATOM 1695 O O . TYR A 1 216 ? -4.360 -19.300 -3.972 1.00 90.69 216 TYR A O 1
ATOM 1703 N N . THR A 1 217 ? -2.329 -18.588 -3.326 1.00 87.62 217 THR A N 1
ATOM 1704 C CA . THR A 1 217 ? -2.635 -18.571 -1.890 1.00 87.62 217 THR A CA 1
ATOM 1705 C C . THR A 1 217 ? -3.726 -17.554 -1.562 1.00 87.62 217 THR A C 1
ATOM 1707 O O . THR A 1 217 ? -4.568 -17.835 -0.715 1.00 87.62 217 THR A O 1
ATOM 1710 N N . LYS A 1 218 ? -3.734 -16.381 -2.210 1.00 84.12 218 LYS A N 1
ATOM 1711 C CA . LYS A 1 218 ? -4.800 -15.384 -2.030 1.00 84.12 218 LYS A CA 1
ATOM 1712 C C . LYS A 1 218 ? -6.151 -15.923 -2.494 1.00 84.12 218 LYS A C 1
ATOM 1714 O O . LYS A 1 218 ? -7.113 -15.795 -1.748 1.00 84.12 218 LYS A O 1
ATOM 1719 N N . VAL A 1 219 ? -6.198 -16.572 -3.658 1.00 83.56 219 VAL A N 1
ATOM 1720 C CA . VAL A 1 219 ? -7.423 -17.206 -4.175 1.00 83.56 219 VAL A CA 1
ATOM 1721 C C . VAL A 1 219 ? -7.906 -18.310 -3.231 1.00 83.56 219 VAL A C 1
ATOM 1723 O O . VAL A 1 219 ? -9.071 -18.325 -2.871 1.00 83.56 219 VAL A O 1
ATOM 1726 N N . HIS A 1 220 ? -7.013 -19.177 -2.744 1.00 80.25 220 HIS A N 1
ATOM 1727 C CA . HIS A 1 220 ? -7.390 -20.266 -1.831 1.00 80.25 220 HIS A CA 1
ATOM 1728 C C . HIS A 1 220 ? -7.827 -19.794 -0.441 1.00 80.25 220 HIS A C 1
ATOM 1730 O O . HIS A 1 220 ? -8.592 -20.478 0.231 1.00 80.25 220 HIS A O 1
ATOM 1736 N N . LYS A 1 221 ? -7.309 -18.654 0.026 1.00 75.94 221 LYS A N 1
ATOM 1737 C CA . LYS A 1 221 ? -7.694 -18.065 1.315 1.00 75.94 221 LYS A CA 1
ATOM 1738 C C . LYS A 1 221 ? -8.956 -17.214 1.234 1.00 75.94 221 LYS A C 1
ATOM 1740 O O . LYS A 1 221 ? -9.531 -16.921 2.280 1.00 75.94 221 LYS A O 1
ATOM 1745 N N . ALA A 1 222 ? -9.371 -16.800 0.039 1.00 67.44 222 ALA A N 1
ATOM 1746 C CA . ALA A 1 222 ? -10.678 -16.199 -0.153 1.00 67.44 222 ALA A CA 1
ATOM 1747 C C . ALA A 1 222 ? -11.718 -17.306 0.063 1.00 67.44 222 ALA A C 1
ATOM 1749 O O . ALA A 1 222 ? -11.952 -18.122 -0.822 1.00 67.44 222 ALA A O 1
ATOM 1750 N N . LYS A 1 223 ? -12.275 -17.390 1.279 1.00 57.91 223 LYS A N 1
ATOM 1751 C CA . LYS A 1 223 ? -13.410 -18.274 1.564 1.00 57.91 223 LYS A CA 1
ATOM 1752 C C . LYS A 1 223 ? -14.520 -17.895 0.577 1.00 57.91 223 LYS A C 1
ATOM 1754 O O . LYS A 1 223 ? -15.017 -16.773 0.631 1.00 57.91 223 LYS A O 1
ATOM 1759 N N . LEU A 1 224 ? -14.842 -18.794 -0.349 1.00 48.47 224 LEU A N 1
ATOM 1760 C CA . LEU A 1 224 ? -16.066 -18.696 -1.133 1.00 48.47 224 LEU A CA 1
ATOM 1761 C C . LEU A 1 224 ? -17.214 -18.979 -0.156 1.00 48.47 224 LEU A C 1
ATOM 1763 O O . LEU A 1 224 ? -17.145 -19.999 0.533 1.00 48.47 224 LEU A O 1
ATOM 1767 N N . PRO A 1 225 ? -18.210 -18.091 -0.025 1.00 44.72 225 PRO A N 1
ATOM 1768 C CA . PRO A 1 225 ? -19.478 -18.490 0.569 1.00 44.72 225 PRO A CA 1
ATOM 1769 C C . PRO A 1 225 ? -20.020 -19.666 -0.259 1.00 44.72 225 PRO A C 1
ATOM 1771 O O . PRO A 1 225 ? -20.053 -19.560 -1.487 1.00 44.72 225 PRO A O 1
ATOM 1774 N N . GLU A 1 226 ? -20.341 -20.785 0.394 1.00 34.75 226 GLU A N 1
ATOM 1775 C CA . GLU A 1 226 ? -21.099 -21.887 -0.226 1.00 34.75 226 GLU A CA 1
ATOM 1776 C C . GLU A 1 226 ? -22.556 -21.480 -0.469 1.00 34.75 226 GLU A C 1
ATOM 1778 O O . GLU A 1 226 ? -23.120 -20.757 0.388 1.00 34.75 226 GLU A O 1
#

Sequence (226 aa):
KVLTTVAKSEGVEQLIEFVQPALPMILWNWHEKTSSLASFPWGLLGYGSDVQFYSAHLQVVLPVLVHRRDSTALQQIAAIVGQPISALFEACYPELLGSVLPCFADENQQETATTIISSIEQYLGDEKVRSLLVKKMADVITCVISNLHDPENLKSLFGGELLELPEPTKLMFPARLVLGGIHYIQENSPKSDVPLWIYISQEKPRLTQKVLLKLYTKVHKAKLPE

InterPro domains:
  IPR038980 Serine/threonine-protein kinase ATM, plant [PTHR37079] (1-222)

Radius of gyration: 18.3 Å; chains: 1; bounding box: 43×37×45 Å

Foldseek 3Di:
DVLCVVCVVLVHNQSCLVCVVVVLVVQLVCCVVPVASLPPPCVVNVDPDLLRVCVVCLLSNVLSCLLSVVVVNLVSSCVSVVHDSLVSCLVNVLSNLLQQLLLCLPPVRVVSSVSSVVVNCVSHNPVRNLVSCAVCVLSNLLSLVVLEDAVPVVCVVPPNDDDDDPDHDNSHDHPSSSVSSLLVSLCSYPCVVDRPVVCCVPPPVVSVVSNVVSNVVVVVSPDDRD

pLDDT: mean 90.34, std 8.45, range [34.75, 97.94]

Organism: NCBI:txid36148